Protein AF-A0KW97-F1 (afdb_monomer_lite)

pLDDT: mean 73.55, std 22.41, range [21.5, 96.25]

Foldseek 3Di:
DDDDKDKDQADEDDDFDWAFADQDPADPDDDDDDDPPPPRPRRTDGVCVVQPDDNRQKMKTFDDDDQALLVLRHHGKIFIFGQVDDQAQQFFFWWDKQNRTDTFGAHPVQCWGHTSDPPDDIHHDDPPIPIDTSGTGFKIKDFQDDDPPDCPVVVCVVVVRYGVCVVQPDDRVFWYKYFDDDCQASLVSRHHGKIFTFGQVDDDDAQFFFWKAKQNHTDTFGAHPVQQWGHGSDPVDDIDHRDPPIDMDTSGTRGMIMDGRDDDPCVVVNPPDD

Structure (mmCIF, N/CA/C/O backbone):
data_AF-A0KW97-F1
#
_entry.id   AF-A0KW97-F1
#
loop_
_atom_site.group_PDB
_atom_site.id
_atom_site.type_symbol
_atom_site.label_atom_id
_atom_site.label_alt_id
_atom_site.label_comp_id
_atom_site.label_asym_id
_atom_site.label_entity_id
_atom_site.label_seq_id
_atom_site.pdbx_PDB_ins_code
_atom_site.Cartn_x
_atom_site.Cartn_y
_atom_site.Cartn_z
_atom_site.occupancy
_atom_site.B_iso_or_equiv
_atom_site.auth_seq_id
_atom_site.auth_comp_id
_atom_site.auth_asym_id
_atom_site.auth_atom_id
_atom_site.pdbx_PDB_model_num
ATOM 1 N N . MET A 1 1 ? -6.896 -23.372 16.591 1.00 31.52 1 MET A N 1
ATOM 2 C CA . MET A 1 1 ? -5.465 -23.119 16.324 1.00 31.52 1 MET A CA 1
ATOM 3 C C . MET A 1 1 ? -5.321 -21.609 16.405 1.00 31.52 1 MET A C 1
ATOM 5 O O . MET A 1 1 ? -5.940 -20.930 15.603 1.00 31.52 1 MET A O 1
ATOM 9 N N . LEU A 1 2 ? -4.736 -21.109 17.495 1.00 22.45 2 LEU A N 1
ATOM 10 C CA . LEU A 1 2 ? -4.777 -19.695 17.889 1.00 22.45 2 LEU A CA 1
ATOM 11 C C . LEU A 1 2 ? -3.913 -18.861 16.932 1.00 22.45 2 LEU A C 1
ATOM 13 O O . LEU A 1 2 ? -2.748 -19.197 16.734 1.00 22.45 2 LEU A O 1
ATOM 17 N N . ALA A 1 3 ? -4.481 -17.809 16.339 1.00 21.50 3 ALA A N 1
ATOM 18 C CA . ALA A 1 3 ? -3.722 -16.837 15.560 1.00 21.50 3 ALA A CA 1
ATOM 19 C C . ALA A 1 3 ? -2.910 -15.965 16.524 1.00 21.50 3 ALA A C 1
ATOM 21 O O . ALA A 1 3 ? -3.453 -15.175 17.296 1.00 21.50 3 ALA A O 1
ATOM 22 N N . THR A 1 4 ? -1.596 -16.158 16.525 1.00 24.62 4 THR A N 1
ATOM 23 C CA . THR A 1 4 ? -0.660 -15.340 17.292 1.00 24.62 4 THR A CA 1
ATOM 24 C C . THR A 1 4 ? -0.475 -14.021 16.547 1.00 24.62 4 THR A C 1
ATOM 26 O O . THR A 1 4 ? 0.197 -13.977 15.519 1.00 24.62 4 THR A O 1
ATOM 29 N N . ILE A 1 5 ? -1.090 -12.947 17.039 1.00 29.56 5 ILE A N 1
ATOM 30 C CA . ILE A 1 5 ? -0.846 -11.592 16.537 1.00 29.56 5 ILE A CA 1
ATOM 31 C C . ILE A 1 5 ? 0.157 -10.924 17.469 1.00 29.56 5 ILE A C 1
ATOM 33 O O . ILE A 1 5 ? -0.098 -10.728 18.658 1.00 29.56 5 ILE A O 1
ATOM 37 N N . THR A 1 6 ? 1.331 -10.613 16.925 1.00 33.00 6 THR A N 1
ATOM 38 C CA . THR A 1 6 ? 2.407 -9.958 17.667 1.00 33.00 6 THR A CA 1
ATOM 39 C C . THR A 1 6 ? 2.256 -8.447 17.532 1.00 33.00 6 THR A C 1
ATOM 41 O O . THR A 1 6 ? 2.277 -7.905 16.429 1.00 33.00 6 THR A O 1
ATOM 44 N N . VAL A 1 7 ? 2.077 -7.768 18.663 1.00 30.58 7 VAL A N 1
ATOM 45 C CA . VAL A 1 7 ? 1.886 -6.315 18.741 1.00 30.58 7 VAL A CA 1
ATOM 46 C C . VAL A 1 7 ? 3.181 -5.663 19.218 1.00 30.58 7 VAL A C 1
ATOM 48 O O . VAL A 1 7 ? 3.723 -6.060 20.251 1.00 30.58 7 VAL A O 1
ATOM 51 N N . PHE A 1 8 ? 3.656 -4.635 18.510 1.00 37.91 8 PHE A N 1
ATOM 52 C CA . PHE A 1 8 ? 4.893 -3.924 18.854 1.00 37.91 8 PHE A CA 1
ATOM 53 C C . PHE A 1 8 ? 4.617 -2.480 19.286 1.00 37.91 8 PHE A C 1
ATOM 55 O O . PHE A 1 8 ? 3.767 -1.794 18.715 1.00 37.91 8 PHE A O 1
ATOM 62 N N . THR A 1 9 ? 5.347 -2.010 20.300 1.00 33.94 9 THR A N 1
ATOM 63 C CA . THR A 1 9 ? 5.405 -0.594 20.694 1.00 33.94 9 THR A CA 1
ATOM 64 C C . THR A 1 9 ? 6.530 0.099 19.933 1.00 33.94 9 THR A C 1
ATOM 66 O O . THR A 1 9 ? 7.673 -0.352 20.012 1.00 33.94 9 THR A O 1
ATOM 69 N N . TYR A 1 10 ? 6.227 1.192 19.234 1.00 37.56 10 TYR A N 1
ATOM 70 C CA . TYR A 1 10 ? 7.246 2.027 18.597 1.00 37.56 10 TYR A CA 1
ATOM 71 C C . TYR A 1 10 ? 8.014 2.825 19.668 1.00 37.56 10 TYR A C 1
ATOM 73 O O . TYR A 1 10 ? 7.404 3.441 20.543 1.00 37.56 10 TYR A O 1
ATOM 81 N N . SER A 1 11 ? 9.348 2.786 19.632 1.00 35.59 11 SER A N 1
ATOM 82 C CA . SER A 1 11 ? 10.230 3.513 20.553 1.00 35.59 11 SER A CA 1
ATOM 83 C C . SER A 1 11 ? 11.245 4.299 19.731 1.00 35.59 11 SER A C 1
ATOM 85 O O . SER A 1 11 ? 12.067 3.718 19.040 1.00 35.59 11 SER A O 1
ATOM 87 N N . ASN A 1 12 ? 11.183 5.624 19.789 1.00 36.53 12 ASN A N 1
ATOM 88 C CA . ASN A 1 12 ? 11.993 6.491 18.938 1.00 36.53 12 ASN A CA 1
ATOM 89 C C . ASN A 1 12 ? 13.413 6.654 19.532 1.00 36.53 12 ASN A C 1
ATOM 91 O O . ASN A 1 12 ? 13.540 7.140 20.658 1.00 36.53 12 ASN A O 1
ATOM 95 N N . TYR A 1 13 ? 14.470 6.246 18.814 1.00 36.38 13 TYR A N 1
ATOM 96 C CA . TYR A 1 13 ? 15.877 6.475 19.194 1.00 36.38 13 TYR A CA 1
ATOM 97 C C . TYR A 1 13 ? 16.709 6.958 17.976 1.00 36.38 13 TYR A C 1
ATOM 99 O O . TYR A 1 13 ? 17.306 6.169 17.260 1.00 36.38 13 TYR A O 1
ATOM 107 N N . ILE A 1 14 ? 16.732 8.287 17.793 1.00 51.62 14 ILE A N 1
ATOM 108 C CA . ILE A 1 14 ? 17.708 9.182 17.114 1.00 51.62 14 ILE A CA 1
ATOM 109 C C . ILE A 1 14 ? 18.295 8.766 15.737 1.00 51.62 14 ILE A C 1
ATOM 111 O O . ILE A 1 14 ? 19.271 8.025 15.686 1.00 51.62 14 ILE A O 1
ATOM 115 N N . ALA A 1 15 ? 17.844 9.430 14.656 1.00 34.38 15 ALA A N 1
ATOM 116 C CA . ALA A 1 15 ? 18.633 10.218 13.675 1.00 34.38 15 ALA A CA 1
ATOM 117 C C . ALA A 1 15 ? 17.732 10.610 12.479 1.00 34.38 15 ALA A C 1
ATOM 119 O O . ALA A 1 15 ? 17.439 9.764 11.644 1.00 34.38 15 ALA A O 1
ATOM 120 N N . MET A 1 16 ? 17.305 11.879 12.369 1.00 34.97 16 MET A N 1
ATOM 121 C CA . MET A 1 16 ? 16.523 12.356 11.212 1.00 34.97 16 MET A CA 1
ATOM 122 C C . MET A 1 16 ? 17.326 12.174 9.915 1.00 34.97 16 MET A C 1
ATOM 124 O O . MET A 1 16 ? 18.314 12.881 9.695 1.00 34.97 16 MET A O 1
ATOM 128 N N . ARG A 1 17 ? 16.899 11.246 9.053 1.00 45.22 17 ARG A N 1
ATOM 129 C CA . ARG A 1 17 ? 17.363 11.150 7.667 1.00 45.22 17 ARG A CA 1
ATOM 130 C C . ARG A 1 17 ? 16.358 11.834 6.756 1.00 45.22 17 ARG A C 1
ATOM 132 O O . ARG A 1 17 ? 15.149 11.733 6.929 1.00 45.22 17 ARG A O 1
ATOM 139 N N . VAL A 1 18 ? 16.896 12.576 5.804 1.00 37.12 18 VAL A N 1
ATOM 140 C CA . VAL A 1 18 ? 16.140 13.465 4.937 1.00 37.12 18 VAL A CA 1
ATOM 141 C C . VAL A 1 18 ? 16.328 12.977 3.509 1.00 37.12 18 VAL A C 1
ATOM 143 O O . VAL A 1 18 ? 17.441 13.042 2.987 1.00 37.12 18 VAL A O 1
ATOM 146 N N . TYR A 1 19 ? 15.267 12.460 2.891 1.00 43.66 19 TYR A N 1
ATOM 147 C CA . TYR A 1 19 ? 15.342 11.934 1.527 1.00 43.66 19 TYR A CA 1
ATOM 148 C C . TYR A 1 19 ? 14.898 12.972 0.500 1.00 43.66 19 TYR A C 1
ATOM 150 O O . TYR A 1 19 ? 13.945 13.710 0.764 1.00 43.66 19 TYR A O 1
ATOM 158 N N . PRO A 1 20 ? 15.539 13.019 -0.681 1.00 36.03 20 PRO A N 1
ATOM 159 C CA . PRO A 1 20 ? 15.079 13.865 -1.769 1.00 36.03 20 PRO A CA 1
ATOM 160 C C . PRO A 1 20 ? 13.733 13.353 -2.302 1.00 36.03 20 PRO A C 1
ATOM 162 O O . PRO A 1 20 ? 13.628 12.221 -2.775 1.00 36.03 20 PRO A O 1
ATOM 165 N N . ILE A 1 21 ? 12.704 14.199 -2.253 1.00 34.88 21 ILE A N 1
ATOM 166 C CA . ILE A 1 21 ? 11.441 13.978 -2.966 1.00 34.88 21 ILE A CA 1
ATOM 167 C C . ILE A 1 21 ? 11.582 14.546 -4.376 1.00 34.88 21 ILE A C 1
ATOM 169 O O . ILE A 1 21 ? 11.927 15.716 -4.538 1.00 34.88 21 ILE A O 1
ATOM 173 N N . ILE A 1 22 ? 11.255 13.751 -5.394 1.00 42.50 22 ILE A N 1
ATOM 174 C CA . ILE A 1 22 ? 10.964 14.279 -6.728 1.00 42.50 22 ILE A CA 1
ATOM 175 C C . ILE A 1 22 ? 9.438 14.266 -6.861 1.00 42.50 22 ILE A C 1
ATOM 177 O O . ILE A 1 22 ? 8.858 13.187 -6.997 1.00 42.50 22 ILE A O 1
ATOM 181 N N . PRO A 1 23 ? 8.752 15.418 -6.764 1.00 32.22 23 PRO A N 1
ATOM 182 C CA . PRO A 1 23 ? 7.317 15.464 -6.994 1.00 32.22 23 PRO A CA 1
ATOM 183 C C . PRO A 1 23 ? 7.071 15.173 -8.477 1.00 32.22 23 PRO A C 1
ATOM 185 O O . PRO A 1 23 ? 7.352 16.011 -9.329 1.00 32.22 23 PRO A O 1
ATOM 188 N N . TRP A 1 24 ? 6.587 13.974 -8.802 1.00 39.16 24 TRP A N 1
ATOM 189 C CA . TRP A 1 24 ? 6.150 13.674 -10.162 1.00 39.16 24 TRP A CA 1
ATOM 190 C C . TRP A 1 24 ? 4.653 13.970 -10.295 1.00 39.16 24 TRP A C 1
ATOM 192 O O . TRP A 1 24 ? 3.851 13.278 -9.662 1.00 39.16 24 TRP A O 1
ATOM 202 N N . PRO A 1 25 ? 4.229 14.941 -11.123 1.00 32.94 25 PRO A N 1
ATOM 203 C CA . PRO A 1 25 ? 2.852 15.001 -11.574 1.00 32.94 25 PRO A CA 1
ATOM 204 C C . PRO A 1 25 ? 2.682 13.920 -12.641 1.00 32.94 25 PRO A C 1
ATOM 206 O O . PRO A 1 25 ? 2.930 14.144 -13.825 1.00 32.94 25 PRO A O 1
ATOM 209 N N . ALA A 1 26 ? 2.281 12.716 -12.237 1.00 29.53 26 ALA A N 1
ATOM 210 C CA . ALA A 1 26 ? 1.768 11.769 -13.211 1.00 29.53 26 ALA A CA 1
ATOM 211 C C . ALA A 1 26 ? 0.479 12.400 -13.768 1.00 29.53 26 ALA A C 1
ATOM 213 O O . ALA A 1 26 ? -0.405 12.821 -13.016 1.00 29.53 26 ALA A O 1
ATOM 214 N N . HIS A 1 27 ? 0.423 12.594 -15.080 1.00 28.50 27 HIS A N 1
ATOM 215 C CA . HIS A 1 27 ? -0.786 12.999 -15.781 1.00 28.50 27 HIS A CA 1
ATOM 216 C C . HIS A 1 27 ? -1.317 11.772 -16.514 1.00 28.50 27 HIS A C 1
ATOM 218 O O . HIS A 1 27 ? -0.579 11.112 -17.240 1.00 28.50 27 HIS A O 1
ATOM 224 N N . ALA A 1 28 ? -2.620 11.518 -16.404 1.00 28.58 28 ALA A N 1
ATOM 225 C CA . ALA A 1 28 ? -3.341 10.575 -17.259 1.00 28.58 28 ALA A CA 1
ATOM 226 C C . ALA A 1 28 ? -3.590 11.153 -18.675 1.00 28.58 28 ALA A C 1
ATOM 228 O O . ALA A 1 28 ? -4.676 11.016 -19.236 1.00 28.58 28 ALA A O 1
ATOM 229 N N . GLY A 1 29 ? -2.601 11.843 -19.248 1.00 28.89 29 GLY A N 1
ATOM 230 C CA . GLY A 1 29 ? -2.697 12.479 -20.558 1.00 28.89 29 GLY A CA 1
ATOM 231 C C . GLY A 1 29 ? -1.419 13.218 -20.953 1.00 28.89 29 GLY A C 1
ATOM 232 O O . GLY A 1 29 ? -0.756 13.828 -20.118 1.00 28.89 29 GLY A O 1
ATOM 233 N N . ILE A 1 30 ? -1.095 13.167 -22.248 1.00 38.28 30 ILE A N 1
ATOM 234 C CA . ILE A 1 30 ? 0.037 13.868 -22.863 1.00 38.28 30 ILE A CA 1
ATOM 235 C C . ILE A 1 30 ? -0.170 15.380 -22.703 1.00 38.28 30 ILE A C 1
ATOM 237 O O . ILE A 1 30 ? -0.929 15.992 -23.456 1.00 38.28 30 ILE A O 1
ATOM 241 N N . SER A 1 31 ? 0.528 16.009 -21.760 1.00 30.23 31 SER A N 1
ATOM 242 C CA . SER A 1 31 ? 0.730 17.459 -21.779 1.00 30.23 31 SER A CA 1
ATOM 243 C C . SER A 1 31 ? 2.020 17.869 -21.067 1.00 30.23 31 SER A C 1
ATOM 245 O O . SER A 1 31 ? 2.092 17.841 -19.846 1.00 30.23 31 SER A O 1
ATOM 247 N N . GLY A 1 32 ? 3.004 18.270 -21.881 1.00 31.59 32 GLY A N 1
ATOM 248 C CA . GLY A 1 32 ? 3.962 19.357 -21.639 1.00 31.59 32 GLY A CA 1
ATOM 249 C C . GLY A 1 32 ? 4.802 19.321 -20.361 1.00 31.59 32 GLY A C 1
ATOM 250 O O . GLY A 1 32 ? 4.359 19.769 -19.313 1.00 31.59 32 GLY A O 1
ATOM 251 N N . PHE A 1 33 ? 6.064 18.909 -20.490 1.00 42.47 33 PHE A N 1
ATOM 252 C CA . PHE A 1 33 ? 7.093 19.114 -19.469 1.00 42.47 33 PHE A CA 1
ATOM 253 C C . PHE A 1 33 ? 7.581 20.566 -19.414 1.00 42.47 33 PHE A C 1
ATOM 255 O O . PHE A 1 33 ? 7.796 21.192 -20.454 1.00 42.47 33 PHE A O 1
ATOM 262 N N . GLU A 1 34 ? 7.886 21.033 -18.203 1.00 30.72 34 GLU A N 1
ATOM 263 C CA . GLU A 1 34 ? 8.895 22.070 -17.977 1.00 30.72 34 GLU A CA 1
ATOM 264 C C . GLU A 1 34 ? 10.295 21.443 -17.834 1.00 30.72 34 GLU A C 1
ATOM 266 O O . GLU A 1 34 ? 10.461 20.291 -17.432 1.00 30.72 34 GLU A O 1
ATOM 271 N N . SER A 1 35 ? 11.301 22.211 -18.254 1.00 29.12 35 SER A N 1
ATOM 272 C CA . SER A 1 35 ? 12.659 21.780 -18.600 1.00 29.12 35 SER A CA 1
ATOM 273 C C . SER A 1 35 ? 13.491 21.150 -17.461 1.00 29.12 35 SER A C 1
ATOM 275 O O . SER A 1 35 ? 13.313 21.506 -16.298 1.00 29.12 35 SER A O 1
ATOM 277 N N . PRO A 1 36 ? 14.528 20.341 -17.787 1.00 32.91 36 PRO A N 1
ATOM 278 C CA . PRO A 1 36 ? 15.382 19.597 -16.836 1.00 32.91 36 PRO A CA 1
ATOM 279 C C . PRO A 1 36 ? 16.269 20.446 -15.902 1.00 32.91 36 PRO A C 1
ATOM 281 O O . PRO A 1 36 ? 17.149 19.901 -15.241 1.00 32.91 36 PRO A O 1
ATOM 284 N N . ALA A 1 37 ? 16.100 21.771 -15.895 1.00 33.72 37 ALA A N 1
ATOM 285 C CA . ALA A 1 37 ? 16.998 22.742 -15.269 1.00 33.72 37 ALA A CA 1
ATOM 286 C C . ALA A 1 37 ? 16.365 23.511 -14.095 1.00 33.72 37 ALA A C 1
ATOM 288 O O . ALA A 1 37 ? 16.960 24.472 -13.613 1.00 33.72 37 ALA A O 1
ATOM 289 N N . ALA A 1 38 ? 15.177 23.117 -13.626 1.00 34.91 38 ALA A N 1
ATOM 290 C CA . ALA A 1 38 ? 14.680 23.625 -12.354 1.00 34.91 38 ALA A CA 1
ATOM 291 C C . ALA A 1 38 ? 15.576 23.083 -11.229 1.00 34.91 38 ALA A C 1
ATOM 293 O O . ALA A 1 38 ? 15.720 21.871 -11.076 1.00 34.91 38 ALA A O 1
ATOM 294 N N . GLU A 1 39 ? 16.208 23.974 -10.463 1.00 29.64 39 GLU A N 1
ATOM 295 C CA . GLU A 1 39 ? 16.839 23.630 -9.190 1.00 29.64 39 GLU A CA 1
ATOM 296 C C . GLU A 1 39 ? 15.765 23.017 -8.283 1.00 29.64 39 GLU A C 1
ATOM 298 O O . GLU A 1 39 ? 14.980 23.724 -7.651 1.00 29.64 39 GLU A O 1
ATOM 303 N N . TYR A 1 40 ? 15.681 21.686 -8.267 1.00 37.06 40 TYR A N 1
ATOM 304 C CA . TYR A 1 40 ? 14.766 20.971 -7.391 1.00 37.06 40 TYR A CA 1
ATOM 305 C C . TYR A 1 40 ? 15.173 21.285 -5.957 1.00 37.06 40 TYR A C 1
ATOM 307 O O . TYR A 1 40 ? 16.201 20.813 -5.469 1.00 37.06 40 TYR A O 1
ATOM 315 N N . THR A 1 41 ? 14.378 22.111 -5.278 1.00 33.38 41 THR A N 1
ATOM 316 C CA . THR A 1 41 ? 14.485 22.268 -3.833 1.00 33.38 41 THR A CA 1
ATOM 317 C C . THR A 1 41 ? 14.316 20.866 -3.263 1.00 33.38 41 THR A C 1
ATOM 319 O O . THR A 1 41 ? 13.247 20.279 -3.411 1.00 33.38 41 THR A O 1
ATOM 322 N N . GLN A 1 42 ? 15.387 20.288 -2.713 1.00 37.00 42 GLN A N 1
ATOM 323 C CA . GLN A 1 42 ? 15.346 18.987 -2.054 1.00 37.00 42 GLN A CA 1
ATOM 324 C C . GLN A 1 42 ? 14.396 19.113 -0.861 1.00 37.00 42 GLN A C 1
ATOM 326 O O . GLN A 1 42 ? 14.803 19.467 0.243 1.00 37.00 4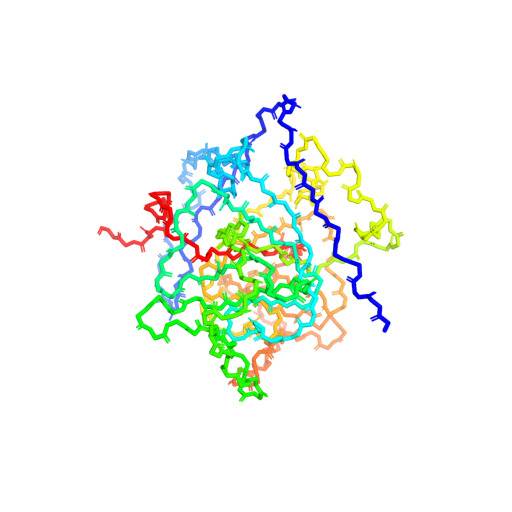2 GLN A O 1
ATOM 331 N N . LEU A 1 43 ? 13.104 18.895 -1.103 1.00 40.41 43 LEU A N 1
ATOM 332 C CA . LEU A 1 43 ? 12.122 18.732 -0.053 1.00 40.41 43 LEU A CA 1
ATOM 333 C C . LEU A 1 43 ? 12.530 17.472 0.678 1.00 40.41 43 LEU A C 1
ATOM 335 O O . LEU A 1 43 ? 12.522 16.372 0.128 1.00 40.41 43 LEU A O 1
ATOM 339 N N . GLY A 1 44 ? 12.979 17.688 1.898 1.00 48.09 44 GLY A N 1
ATOM 340 C CA . GLY A 1 44 ? 13.388 16.634 2.770 1.00 48.09 44 GLY A CA 1
ATOM 341 C C . GLY A 1 44 ? 12.199 15.870 3.316 1.00 48.09 44 GLY A C 1
ATOM 342 O O . GLY A 1 44 ? 11.480 16.415 4.148 1.00 48.09 44 GLY A O 1
ATOM 343 N N . LEU A 1 45 ? 11.988 14.628 2.880 1.00 59.25 45 LEU A N 1
ATOM 344 C CA . LEU A 1 45 ? 11.008 13.749 3.517 1.00 59.25 45 LEU A CA 1
ATOM 345 C C . LEU A 1 45 ? 11.675 12.987 4.656 1.00 59.25 45 LEU A C 1
ATOM 347 O O . LEU A 1 45 ? 12.638 12.260 4.418 1.00 59.25 45 LEU A O 1
ATOM 351 N N . CYS A 1 46 ? 11.138 13.115 5.864 1.00 67.19 46 CYS A N 1
ATOM 352 C CA . CYS A 1 46 ? 11.372 12.161 6.940 1.00 67.19 46 CYS A CA 1
ATOM 353 C C . CYS A 1 46 ? 10.253 11.112 6.893 1.00 67.19 46 CYS A C 1
ATOM 355 O O . CYS A 1 46 ? 9.070 11.468 6.867 1.00 67.19 46 CYS A O 1
ATOM 357 N N . LEU A 1 47 ? 10.602 9.822 6.852 1.00 71.38 47 LEU A N 1
ATOM 358 C CA . LEU A 1 47 ? 9.598 8.755 6.817 1.00 71.38 47 LEU A CA 1
ATOM 359 C C . LEU A 1 47 ? 8.795 8.691 8.111 1.00 71.38 47 LEU A C 1
ATOM 361 O O . LEU A 1 47 ? 7.592 8.443 8.053 1.00 71.38 47 LEU A O 1
ATOM 365 N N . ASP A 1 48 ? 9.420 8.984 9.250 1.00 72.88 48 ASP A N 1
ATOM 366 C CA . ASP A 1 48 ? 8.711 9.069 10.523 1.00 72.88 48 ASP A CA 1
ATOM 367 C C . ASP A 1 48 ? 7.619 10.148 10.471 1.00 72.88 48 ASP A C 1
ATOM 369 O O . ASP A 1 48 ? 6.474 9.853 10.796 1.00 72.88 48 ASP A O 1
ATOM 373 N N . ASP A 1 49 ? 7.912 11.347 9.957 1.00 72.69 49 ASP A N 1
ATOM 374 C CA . ASP A 1 49 ? 6.915 12.428 9.853 1.00 72.69 49 ASP A CA 1
ATOM 375 C C . ASP A 1 49 ? 5.767 12.081 8.890 1.00 72.69 49 ASP A C 1
ATOM 377 O O . ASP A 1 49 ? 4.621 12.503 9.069 1.00 72.69 49 ASP A O 1
ATOM 381 N N . LEU A 1 50 ? 6.062 11.304 7.846 1.00 76.19 50 LEU A N 1
ATOM 382 C CA . LEU A 1 50 ? 5.064 10.867 6.873 1.00 76.19 50 LEU A CA 1
ATOM 383 C C . LEU A 1 50 ? 4.135 9.777 7.442 1.00 76.19 50 LEU A C 1
ATOM 385 O O . LEU A 1 50 ? 2.931 9.737 7.139 1.00 76.19 50 LEU A O 1
ATOM 389 N N . LEU A 1 51 ? 4.709 8.853 8.210 1.00 80.19 51 LEU A N 1
ATOM 390 C CA . LEU A 1 51 ? 4.085 7.584 8.573 1.00 80.19 51 LEU A CA 1
ATOM 391 C C . LEU A 1 51 ? 3.535 7.558 9.996 1.00 80.19 51 LEU A C 1
ATOM 393 O O . LEU A 1 51 ? 2.555 6.856 10.246 1.00 80.19 51 LEU A O 1
ATOM 397 N N . VAL A 1 52 ? 4.137 8.319 10.906 1.00 80.25 52 VAL A N 1
ATOM 398 C CA . VAL A 1 52 ? 3.864 8.304 12.342 1.00 80.25 52 VAL A CA 1
ATOM 399 C C . VAL A 1 52 ? 3.356 9.675 12.770 1.00 80.25 52 VAL A C 1
ATOM 401 O O . VAL A 1 52 ? 4.063 10.671 12.700 1.00 80.25 52 VAL A O 1
ATOM 404 N N . LEU A 1 53 ? 2.115 9.727 13.259 1.00 78.94 53 LEU A N 1
ATOM 405 C CA . LEU A 1 53 ? 1.523 10.975 13.754 1.00 78.94 53 LEU A CA 1
ATOM 406 C C . LEU A 1 53 ? 1.844 11.197 15.236 1.00 78.94 53 LEU A C 1
ATOM 408 O O . LEU A 1 53 ? 2.310 12.265 15.623 1.00 78.94 53 LEU A O 1
ATOM 412 N N . HIS A 1 54 ? 1.628 10.172 16.066 1.00 82.50 54 HIS A N 1
ATOM 413 C CA . HIS A 1 54 ? 1.902 10.220 17.501 1.00 82.50 54 HIS A CA 1
ATOM 414 C C . HIS A 1 54 ? 2.855 9.079 17.892 1.00 82.50 54 HIS A C 1
ATOM 416 O O . HIS A 1 54 ? 2.389 7.985 18.229 1.00 82.50 54 HIS A O 1
ATOM 422 N N . PRO A 1 55 ? 4.186 9.299 17.891 1.00 77.19 55 PRO A N 1
ATOM 423 C CA . PRO A 1 55 ? 5.181 8.258 18.168 1.00 77.19 55 PRO A CA 1
ATOM 424 C C . PRO A 1 55 ? 4.909 7.425 19.427 1.00 77.19 55 PRO A C 1
ATOM 426 O O . PRO A 1 55 ? 4.918 6.199 19.378 1.00 77.19 55 PRO A O 1
ATOM 429 N N . SER A 1 56 ? 4.579 8.073 20.547 1.00 76.19 56 SER A N 1
ATOM 430 C CA . SER A 1 56 ? 4.312 7.407 21.833 1.00 76.19 56 SER A CA 1
ATOM 431 C C . SER A 1 56 ? 2.998 6.612 21.872 1.00 76.19 56 SER A C 1
ATOM 433 O O . SER A 1 56 ? 2.805 5.756 22.741 1.00 76.19 56 SER A O 1
ATOM 435 N N . ALA A 1 57 ? 2.088 6.874 20.933 1.00 80.62 57 ALA A N 1
ATOM 436 C CA . ALA A 1 57 ? 0.806 6.193 20.802 1.00 80.62 57 ALA A CA 1
ATOM 437 C C . ALA A 1 57 ? 0.746 5.276 19.572 1.00 80.62 57 ALA A C 1
ATOM 439 O O . ALA A 1 57 ? -0.300 4.679 19.327 1.00 80.62 57 ALA A O 1
ATOM 440 N N . THR A 1 58 ? 1.852 5.118 18.841 1.00 82.88 58 THR A N 1
ATOM 441 C CA . THR A 1 58 ? 1.906 4.302 17.629 1.00 82.88 58 THR A CA 1
ATOM 442 C C . THR A 1 58 ? 2.225 2.847 17.950 1.00 82.88 58 THR A C 1
ATOM 444 O O . THR A 1 58 ? 3.103 2.527 18.758 1.00 82.88 58 THR A O 1
ATOM 447 N N . ARG A 1 59 ? 1.491 1.946 17.304 1.00 81.50 59 ARG A N 1
ATOM 448 C CA . ARG A 1 59 ? 1.713 0.505 17.325 1.00 81.50 59 ARG A CA 1
ATOM 449 C C . ARG A 1 59 ? 1.842 -0.031 15.914 1.00 81.50 59 ARG A C 1
ATOM 451 O O . ARG A 1 59 ? 1.233 0.487 14.985 1.00 81.50 59 ARG A O 1
ATOM 458 N N . LEU A 1 60 ? 2.614 -1.098 15.793 1.00 82.44 60 LEU A N 1
ATOM 459 C CA . LEU A 1 60 ? 2.808 -1.820 14.547 1.00 82.44 60 LEU A CA 1
ATOM 460 C C . LEU A 1 60 ? 2.216 -3.225 14.679 1.00 82.44 60 LEU A C 1
ATOM 462 O O . LEU A 1 60 ? 2.398 -3.871 15.717 1.00 82.44 60 LEU A O 1
ATOM 466 N N . CYS A 1 61 ? 1.519 -3.695 13.646 1.00 79.94 61 CYS A N 1
ATOM 467 C CA . CYS A 1 61 ? 1.054 -5.080 13.558 1.00 79.94 61 CYS A CA 1
ATOM 468 C C . CYS A 1 61 ? 1.061 -5.585 12.113 1.00 79.94 61 CYS A C 1
ATOM 470 O O . CYS A 1 61 ? 1.109 -4.796 11.173 1.00 79.94 61 CYS A O 1
ATOM 472 N N . ILE A 1 62 ? 1.013 -6.904 11.944 1.00 83.00 62 ILE A N 1
ATOM 473 C CA . ILE A 1 62 ? 0.934 -7.536 10.627 1.00 83.00 62 ILE A CA 1
ATOM 474 C C . ILE A 1 62 ? -0.491 -7.959 10.340 1.00 83.00 62 ILE A C 1
ATOM 476 O O . ILE A 1 62 ? -1.120 -8.642 11.150 1.00 83.00 62 ILE A O 1
ATOM 480 N N . ALA A 1 63 ? -0.985 -7.539 9.181 1.00 84.38 63 ALA A N 1
ATOM 481 C CA . ALA A 1 63 ? -2.260 -7.975 8.660 1.00 84.38 63 ALA A CA 1
ATOM 482 C C . ALA A 1 63 ? -2.203 -9.472 8.343 1.00 84.38 63 ALA A C 1
ATOM 484 O O . ALA A 1 63 ? -1.259 -9.959 7.723 1.00 84.38 63 ALA A O 1
ATOM 485 N N . GLN A 1 64 ? -3.234 -10.193 8.772 1.00 82.44 64 GLN A N 1
ATOM 486 C CA . GLN A 1 64 ? -3.418 -11.604 8.465 1.00 82.44 64 GLN A CA 1
ATOM 487 C C . GLN A 1 64 ? -4.791 -11.799 7.820 1.00 82.44 64 GLN A C 1
ATOM 489 O O . GLN A 1 64 ? -5.815 -11.356 8.349 1.00 82.44 64 GLN A O 1
ATOM 494 N N . GLY A 1 65 ? -4.803 -12.479 6.680 1.00 81.31 65 GLY A N 1
ATOM 495 C CA . GLY A 1 65 ? -5.981 -12.759 5.875 1.00 81.31 65 GLY A CA 1
ATOM 496 C C . GLY A 1 65 ? -6.402 -11.631 4.929 1.00 81.31 65 GLY A C 1
ATOM 497 O O . GLY A 1 65 ? -5.802 -10.565 4.839 1.00 81.31 65 GLY A O 1
ATOM 498 N N . ASP A 1 66 ? -7.506 -11.886 4.228 1.00 83.44 66 ASP A N 1
ATOM 499 C CA . ASP A 1 66 ? -7.894 -11.142 3.023 1.00 83.44 66 ASP A CA 1
ATOM 500 C C . ASP A 1 66 ? -9.121 -10.238 3.199 1.00 83.44 66 ASP A C 1
ATOM 502 O O . ASP A 1 66 ? -9.573 -9.579 2.261 1.00 83.44 66 ASP A O 1
ATOM 506 N N . SER A 1 67 ? -9.687 -10.191 4.408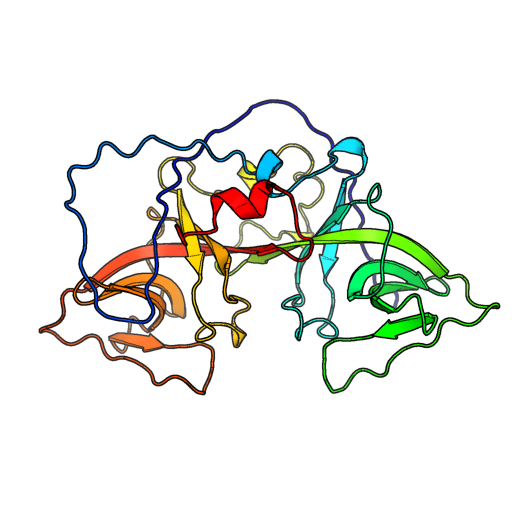 1.00 81.56 67 SER A N 1
ATOM 507 C CA . SER A 1 67 ? -10.988 -9.548 4.653 1.00 81.56 67 SER A CA 1
ATOM 508 C C . SER A 1 67 ? -11.014 -8.033 4.405 1.00 81.56 67 SER A C 1
ATOM 510 O O . SER A 1 67 ? -12.094 -7.446 4.300 1.00 81.56 67 SER A O 1
ATOM 512 N N . MET A 1 68 ? -9.833 -7.418 4.302 1.00 88.94 68 MET A N 1
ATOM 513 C CA . MET A 1 68 ? -9.642 -5.980 4.132 1.00 88.94 68 MET A CA 1
ATOM 514 C C . MET A 1 68 ? -9.034 -5.602 2.766 1.00 88.94 68 MET A C 1
ATOM 516 O O . MET A 1 68 ? -8.717 -4.431 2.541 1.00 88.94 68 MET A O 1
ATOM 520 N N . LYS A 1 69 ? -8.950 -6.546 1.812 1.00 87.44 69 LYS A N 1
ATOM 521 C CA . LYS A 1 69 ? -8.394 -6.306 0.466 1.00 87.44 69 LYS A CA 1
ATOM 522 C C . LYS A 1 69 ? -9.064 -5.155 -0.280 1.00 87.44 69 LYS A C 1
ATOM 524 O O . LYS A 1 69 ? -8.370 -4.371 -0.910 1.00 87.44 69 LYS A O 1
ATOM 529 N N . GLY A 1 70 ? -10.381 -4.985 -0.145 1.00 85.00 70 GLY A N 1
ATOM 530 C CA . GLY A 1 70 ? -11.128 -3.907 -0.810 1.00 85.00 70 GLY A CA 1
ATOM 531 C C . GLY A 1 70 ? -10.792 -2.488 -0.326 1.00 85.00 70 GLY A C 1
ATOM 532 O O . GLY A 1 70 ? -11.200 -1.520 -0.954 1.00 85.00 70 GLY A O 1
ATOM 533 N N . VAL A 1 71 ? -10.040 -2.340 0.774 1.00 86.50 71 VAL A N 1
ATOM 534 C CA . VAL A 1 71 ? -9.458 -1.047 1.191 1.00 86.50 71 VAL A CA 1
ATOM 535 C C . VAL A 1 71 ? -7.944 -1.011 0.993 1.00 86.50 71 VAL A C 1
ATOM 537 O O . VAL A 1 71 ? -7.290 -0.086 1.462 1.00 86.50 71 VAL A O 1
ATOM 540 N N . GLY A 1 72 ? -7.377 -2.006 0.310 1.00 86.94 72 GLY A N 1
ATOM 541 C CA . GLY A 1 72 ? -5.950 -2.108 0.051 1.00 86.94 72 GLY A CA 1
ATOM 542 C C . GLY A 1 72 ? -5.126 -2.591 1.246 1.00 86.94 72 GLY A C 1
ATOM 543 O O . GLY A 1 72 ? -3.985 -2.164 1.387 1.00 86.94 72 GLY A O 1
ATOM 544 N N . ILE A 1 73 ? -5.686 -3.432 2.118 1.00 89.75 73 ILE A N 1
ATOM 545 C CA . ILE A 1 73 ? -4.920 -4.137 3.156 1.00 89.75 73 ILE A CA 1
ATOM 546 C C . ILE A 1 73 ? -4.868 -5.616 2.782 1.00 89.75 73 ILE A C 1
ATOM 548 O O . ILE A 1 73 ? -5.911 -6.270 2.694 1.00 89.75 73 ILE A O 1
ATOM 552 N N . PHE A 1 74 ? -3.663 -6.127 2.560 1.00 89.69 74 PHE A N 1
ATOM 553 C CA . PHE A 1 74 ? -3.395 -7.493 2.129 1.00 89.69 74 PHE A CA 1
ATOM 554 C C . PHE A 1 74 ? -2.737 -8.302 3.247 1.00 89.69 74 PHE A C 1
ATOM 556 O O . PHE A 1 74 ? -2.139 -7.751 4.171 1.00 89.69 74 PHE A O 1
ATOM 563 N N . ASP A 1 75 ? -2.838 -9.626 3.147 1.00 85.12 75 ASP A N 1
ATOM 564 C CA . ASP A 1 75 ? -2.110 -10.543 4.020 1.00 85.12 75 ASP A CA 1
ATOM 565 C C . ASP A 1 75 ? -0.598 -10.255 3.980 1.00 85.12 75 ASP A C 1
ATOM 567 O O . ASP A 1 75 ? -0.013 -10.084 2.907 1.00 85.12 75 ASP A O 1
ATOM 571 N N . GLY A 1 76 ? 0.020 -10.163 5.160 1.00 83.88 76 GLY A N 1
ATOM 572 C CA . GLY A 1 76 ? 1.438 -9.845 5.329 1.00 83.88 76 GLY A CA 1
ATOM 573 C C . GLY A 1 76 ? 1.780 -8.351 5.346 1.00 83.88 76 GLY A C 1
ATOM 574 O O . GLY A 1 76 ? 2.926 -8.010 5.648 1.00 83.88 76 GLY A O 1
ATOM 575 N N . ASP A 1 77 ? 0.826 -7.454 5.074 1.00 88.12 77 ASP A N 1
ATOM 576 C CA . ASP A 1 77 ? 1.080 -6.013 5.124 1.00 88.12 77 ASP A CA 1
ATOM 577 C C . ASP A 1 77 ? 1.354 -5.540 6.564 1.00 88.12 77 ASP A C 1
ATOM 579 O O . ASP A 1 77 ? 0.743 -6.004 7.531 1.00 88.12 77 ASP A O 1
ATOM 583 N N . LEU A 1 78 ? 2.246 -4.558 6.714 1.00 86.81 78 LEU A N 1
ATOM 584 C CA . LEU A 1 78 ? 2.521 -3.918 7.999 1.00 86.81 78 LEU A CA 1
ATOM 585 C C . LEU A 1 78 ? 1.583 -2.729 8.212 1.00 86.81 78 LEU A C 1
ATOM 587 O O . LEU A 1 78 ? 1.609 -1.750 7.467 1.00 86.81 78 LEU A O 1
ATOM 591 N N . LEU A 1 79 ? 0.782 -2.799 9.269 1.00 88.19 79 LEU A N 1
ATOM 592 C CA . LEU A 1 79 ? -0.153 -1.760 9.675 1.00 88.19 79 LEU A CA 1
ATOM 593 C C . LEU A 1 79 ? 0.498 -0.836 10.701 1.00 88.19 79 LEU A C 1
ATOM 595 O O . LEU A 1 79 ? 1.065 -1.292 11.697 1.00 88.19 79 LEU A O 1
ATOM 599 N N . ILE A 1 80 ? 0.350 0.468 10.483 1.00 88.69 80 ILE A N 1
ATOM 600 C CA . ILE A 1 80 ? 0.690 1.503 11.456 1.00 88.69 80 ILE A CA 1
ATOM 601 C C . ILE A 1 80 ? -0.607 1.972 12.103 1.00 88.69 80 ILE A C 1
ATOM 603 O O . ILE A 1 80 ? -1.489 2.524 11.440 1.00 88.69 80 ILE A O 1
ATOM 607 N N . ILE A 1 81 ? -0.722 1.726 13.402 1.00 88.38 81 ILE A N 1
ATOM 608 C CA . ILE A 1 81 ? -1.909 1.993 14.207 1.00 88.38 81 ILE A CA 1
ATOM 609 C C . ILE A 1 81 ? -1.613 3.134 15.165 1.00 88.38 81 ILE A C 1
ATOM 611 O O . ILE A 1 81 ? -0.645 3.084 15.918 1.00 88.38 81 ILE A O 1
ATOM 615 N N . ASP A 1 82 ? -2.493 4.122 15.195 1.00 87.62 82 ASP A N 1
ATOM 616 C CA . ASP A 1 82 ? -2.444 5.222 16.144 1.00 87.62 82 ASP A CA 1
ATOM 617 C C . ASP A 1 82 ? -3.531 5.045 17.211 1.00 87.62 82 ASP A C 1
ATOM 619 O O . ASP A 1 82 ? -4.723 4.970 16.903 1.00 87.62 82 ASP A O 1
ATOM 623 N N . ARG A 1 83 ? -3.118 4.964 18.479 1.00 88.69 83 ARG A N 1
ATOM 624 C CA . ARG A 1 83 ? -4.028 4.805 19.625 1.00 88.69 83 ARG A CA 1
ATOM 625 C C . ARG A 1 83 ? -4.565 6.127 20.173 1.00 88.69 83 ARG A C 1
ATOM 627 O O . ARG A 1 83 ? -5.469 6.123 21.002 1.00 88.69 83 ARG A O 1
ATOM 634 N N . HIS A 1 84 ? -3.982 7.257 19.777 1.00 87.50 84 HIS A N 1
ATOM 635 C CA . HIS A 1 84 ? -4.429 8.578 20.209 1.00 87.50 84 HIS A CA 1
ATOM 636 C C . HIS A 1 84 ? -5.659 9.043 19.421 1.00 87.50 84 HIS A C 1
ATOM 638 O O . HIS A 1 84 ? -6.506 9.770 19.943 1.00 87.50 84 HIS A O 1
ATOM 644 N N . ILE A 1 85 ? -5.773 8.607 18.165 1.00 87.25 85 ILE A N 1
ATOM 645 C CA . ILE A 1 85 ? -6.888 8.962 17.289 1.00 87.25 85 ILE A CA 1
ATOM 646 C C . ILE A 1 85 ? -8.155 8.228 17.728 1.00 87.25 85 ILE A C 1
ATOM 648 O O . ILE A 1 85 ? -8.187 7.003 17.838 1.00 87.25 85 ILE A O 1
ATOM 652 N N . LYS A 1 86 ? -9.234 8.989 17.933 1.00 87.81 86 LYS A N 1
ATOM 653 C CA . LYS A 1 86 ? -10.552 8.420 18.222 1.00 87.81 86 LYS A CA 1
ATOM 654 C C . LYS A 1 86 ? -11.148 7.802 16.950 1.00 87.81 86 LYS A C 1
ATOM 656 O O . LYS A 1 86 ? -11.205 8.496 15.931 1.00 87.81 86 LYS A O 1
ATOM 661 N N . PRO A 1 87 ? -11.612 6.542 16.992 1.00 88.44 87 PRO A N 1
ATOM 662 C CA . PRO A 1 87 ? -12.237 5.904 15.842 1.00 88.44 87 PRO A CA 1
ATOM 663 C C . PRO A 1 87 ? -13.554 6.604 15.499 1.00 88.44 87 PRO A C 1
ATOM 665 O O . PRO A 1 87 ? -14.355 6.895 16.383 1.00 88.44 87 PRO A O 1
ATOM 668 N N . HIS A 1 88 ? -13.784 6.854 14.212 1.00 86.00 88 HIS A N 1
ATOM 669 C CA . HIS A 1 88 ? -15.056 7.354 13.696 1.00 86.00 88 HIS A CA 1
ATOM 670 C C . HIS A 1 88 ? -15.595 6.420 12.613 1.00 86.00 88 HIS A C 1
ATOM 672 O O . HIS A 1 88 ? -14.877 5.564 12.092 1.00 86.00 88 HIS A O 1
ATOM 678 N N . THR A 1 89 ? -16.864 6.603 12.246 1.00 87.75 89 THR A N 1
ATOM 679 C CA . THR A 1 89 ? -17.480 5.834 11.154 1.00 87.75 89 THR A CA 1
ATOM 680 C C . THR A 1 89 ? -16.635 5.933 9.877 1.00 87.75 89 THR A C 1
ATOM 682 O O . THR A 1 89 ? -16.250 7.032 9.471 1.00 87.75 89 THR A O 1
ATOM 685 N N . GLY A 1 90 ? -16.333 4.790 9.262 1.00 85.56 90 GLY A N 1
ATOM 686 C CA . GLY A 1 90 ? -15.507 4.668 8.059 1.00 85.56 90 GLY A CA 1
ATOM 687 C C . GLY A 1 90 ? -14.002 4.517 8.314 1.00 85.56 90 GLY A C 1
ATOM 688 O O . GLY A 1 90 ? -13.268 4.229 7.371 1.00 85.56 90 GLY A O 1
ATOM 689 N N . CYS A 1 91 ? -13.519 4.671 9.552 1.00 87.94 91 CYS A N 1
ATOM 690 C CA . CYS A 1 91 ? -12.130 4.348 9.884 1.00 87.94 91 CYS A CA 1
ATOM 691 C C . CYS A 1 91 ? -11.887 2.844 9.825 1.00 87.94 91 CYS A C 1
ATOM 693 O O . CYS A 1 91 ? -12.701 2.062 10.313 1.00 87.94 91 CYS A O 1
ATOM 695 N N . VAL A 1 92 ? -10.708 2.451 9.349 1.00 91.62 92 VAL A N 1
ATOM 696 C CA . VAL A 1 92 ? -10.180 1.115 9.626 1.00 91.62 92 VAL A CA 1
ATOM 697 C C . VAL A 1 92 ? -9.623 1.114 11.047 1.00 91.62 92 VAL A C 1
ATOM 699 O O . VAL A 1 92 ? -8.746 1.913 11.374 1.00 91.62 92 VAL A O 1
ATOM 702 N N . ILE A 1 93 ? -10.144 0.239 11.897 1.00 92.38 93 ILE A N 1
ATOM 703 C CA . ILE A 1 93 ? -9.709 0.086 13.284 1.00 92.38 93 ILE A CA 1
ATOM 704 C C . ILE A 1 93 ? -8.975 -1.232 13.479 1.00 92.38 93 ILE A C 1
ATOM 706 O O . ILE A 1 93 ? -9.240 -2.211 12.781 1.00 92.38 93 ILE A O 1
ATOM 710 N N . TYR A 1 94 ? -8.103 -1.249 14.478 1.00 90.19 94 TYR A N 1
ATOM 711 C CA . TYR A 1 94 ? -7.532 -2.454 15.053 1.00 90.19 94 TYR A CA 1
ATOM 712 C C . TYR A 1 94 ? -8.019 -2.588 16.497 1.00 90.19 94 TYR A C 1
ATOM 714 O O . TYR A 1 94 ? -8.000 -1.619 17.262 1.00 90.19 94 TYR A O 1
ATOM 722 N N . GLY A 1 95 ? -8.462 -3.781 16.876 1.00 88.50 95 GLY A N 1
ATOM 723 C CA . GLY A 1 95 ? -9.008 -4.031 18.204 1.00 88.50 95 GLY A CA 1
ATOM 724 C C . GLY A 1 95 ? -9.155 -5.511 18.511 1.00 88.50 95 GLY A C 1
ATOM 725 O O . GLY A 1 95 ? -8.679 -6.362 17.763 1.00 88.50 95 GLY A O 1
ATOM 726 N N . GLN A 1 96 ? -9.827 -5.799 19.615 1.00 87.88 96 GLN A N 1
ATOM 727 C CA . GLN A 1 96 ? -10.176 -7.136 20.062 1.00 87.88 96 GLN A CA 1
ATOM 728 C C . GLN A 1 96 ? -11.698 -7.246 20.188 1.00 87.88 96 GLN A C 1
ATOM 730 O O . GLN A 1 96 ? -12.350 -6.323 20.673 1.00 87.88 96 GLN A O 1
ATOM 735 N N . LEU A 1 97 ? -12.256 -8.364 19.735 1.00 88.50 97 LEU A N 1
ATOM 736 C CA . LEU A 1 97 ? -13.661 -8.724 19.880 1.00 88.50 97 LEU A CA 1
ATOM 737 C C . LEU A 1 97 ? -13.733 -10.146 20.440 1.00 88.50 97 LEU A C 1
ATOM 739 O O . LEU A 1 97 ? -13.262 -11.082 19.798 1.00 88.50 97 LEU A O 1
ATOM 743 N N . ASN A 1 98 ? -14.298 -10.311 21.637 1.00 90.62 98 ASN A N 1
ATOM 744 C CA . ASN A 1 98 ? -14.466 -11.607 22.309 1.00 90.62 98 ASN A CA 1
ATOM 745 C C . ASN A 1 98 ? -13.158 -12.419 22.415 1.00 90.62 98 ASN A C 1
ATOM 747 O O . ASN A 1 98 ? -13.139 -13.639 22.258 1.00 90.62 98 ASN A O 1
ATOM 751 N N . GLY A 1 99 ? -12.046 -11.726 22.675 1.00 81.75 99 GLY A N 1
ATOM 752 C CA . GLY A 1 99 ? -10.716 -12.328 22.788 1.00 81.75 99 GLY A CA 1
ATOM 753 C C . GLY A 1 99 ? -9.953 -12.474 21.465 1.00 81.75 99 GLY A C 1
ATOM 754 O O . GLY A 1 99 ? -8.746 -12.717 21.501 1.00 81.75 99 GLY A O 1
ATOM 755 N N . GLU A 1 100 ? -10.589 -12.256 20.312 1.00 83.06 100 GLU A N 1
ATOM 756 C CA . GLU A 1 100 ? -9.949 -12.346 18.995 1.00 83.06 100 GLU A CA 1
ATOM 757 C C . GLU A 1 100 ? -9.568 -10.966 18.456 1.00 83.06 100 GLU A C 1
ATOM 759 O O . GLU A 1 100 ? -10.353 -10.021 18.508 1.00 83.06 100 GLU A O 1
ATOM 764 N N . PHE A 1 101 ? -8.354 -10.828 17.925 1.00 82.44 101 PHE A N 1
ATOM 765 C CA . PHE A 1 101 ? -7.929 -9.579 17.297 1.00 82.44 101 PHE A CA 1
ATOM 766 C C . PHE A 1 101 ? -8.569 -9.414 15.921 1.00 82.44 101 PHE A C 1
ATOM 768 O O . PHE A 1 101 ? -8.613 -10.344 15.116 1.00 82.44 101 PHE A O 1
ATOM 775 N N . ILE A 1 102 ? -9.011 -8.195 15.634 1.00 87.25 102 ILE A N 1
ATOM 776 C CA . ILE A 1 102 ? -9.720 -7.851 14.410 1.00 87.25 102 ILE A CA 1
ATOM 777 C C . ILE A 1 102 ? -9.180 -6.560 13.795 1.00 87.25 102 ILE A C 1
ATOM 779 O O . ILE A 1 102 ? -8.776 -5.625 14.488 1.00 87.25 102 ILE A O 1
ATOM 783 N N . CYS A 1 103 ? -9.228 -6.505 12.466 1.00 89.19 103 CYS A N 1
ATOM 784 C CA . CYS A 1 103 ? -9.019 -5.299 11.675 1.00 89.19 103 CYS A CA 1
ATOM 785 C C . CYS A 1 103 ? -10.227 -5.125 10.753 1.00 89.19 103 CYS A C 1
ATOM 787 O O . CYS A 1 103 ? -10.479 -5.999 9.919 1.00 89.19 103 CYS A O 1
ATOM 789 N N . LYS A 1 104 ? -11.022 -4.069 10.965 1.00 90.69 104 LYS A N 1
ATOM 790 C CA . LYS A 1 104 ? -12.321 -3.860 10.296 1.00 90.69 104 LYS A CA 1
ATOM 791 C C . LYS A 1 104 ? -12.628 -2.381 10.105 1.00 90.69 104 LYS A C 1
ATOM 793 O O . LYS A 1 104 ? -12.073 -1.535 10.800 1.00 90.69 104 LYS A O 1
ATOM 798 N N . ILE A 1 105 ? -13.527 -2.069 9.173 1.00 90.56 105 ILE A N 1
ATOM 799 C CA . ILE A 1 105 ? -14.077 -0.719 9.032 1.00 90.56 105 ILE A CA 1
ATOM 800 C C . ILE A 1 105 ? -15.134 -0.539 10.121 1.00 90.56 105 ILE A C 1
ATOM 802 O O . ILE A 1 105 ? -16.091 -1.308 10.193 1.00 90.56 105 ILE A O 1
ATOM 806 N N . TYR A 1 106 ? -14.957 0.461 10.974 1.00 90.75 106 TYR A N 1
ATOM 807 C CA . TYR A 1 106 ? -15.877 0.746 12.065 1.00 90.75 106 TYR A CA 1
ATOM 808 C C . TYR A 1 106 ? -17.064 1.578 11.576 1.00 90.75 106 TYR A C 1
ATOM 810 O O . TYR A 1 106 ? -16.870 2.622 10.953 1.00 90.75 106 TYR A O 1
ATOM 818 N N . ASP A 1 107 ? -18.287 1.148 11.881 1.00 89.94 107 ASP A N 1
ATOM 819 C CA . ASP A 1 107 ? -19.504 1.952 11.762 1.00 89.94 107 ASP A CA 1
ATOM 820 C C . ASP A 1 107 ? -20.071 2.213 13.160 1.00 89.94 107 ASP A C 1
ATOM 822 O O . ASP A 1 107 ? -20.681 1.345 13.785 1.00 89.94 107 ASP A O 1
ATOM 826 N N . GLU A 1 108 ? -19.863 3.434 13.650 1.00 86.31 108 GLU A N 1
ATOM 827 C CA . GLU A 1 108 ? -20.309 3.858 14.977 1.00 86.31 108 GLU A CA 1
ATOM 828 C C . GLU A 1 108 ? -21.835 3.983 15.050 1.00 86.31 108 GLU A C 1
ATOM 830 O O . GLU A 1 108 ? -22.437 3.684 16.080 1.00 86.31 108 GLU A O 1
ATOM 835 N N . LYS A 1 109 ? -22.479 4.401 13.952 1.00 87.50 109 LYS A N 1
ATOM 836 C CA . LYS A 1 109 ? -23.925 4.659 13.922 1.00 87.50 109 LYS A CA 1
ATOM 837 C C . LYS A 1 109 ? -24.717 3.365 13.996 1.00 87.50 109 LYS A C 1
ATOM 839 O O . LYS A 1 109 ? -25.759 3.326 14.643 1.00 87.50 109 LYS A O 1
ATOM 844 N N . GLN A 1 110 ? -24.234 2.332 13.312 1.00 87.00 110 GLN A N 1
ATOM 845 C CA . GLN A 1 110 ? -24.877 1.020 13.280 1.00 87.00 110 GLN A CA 1
ATOM 846 C C . GLN A 1 110 ? -24.285 0.041 14.303 1.00 87.00 110 GLN A C 1
ATOM 848 O O . GLN A 1 110 ? -24.843 -1.038 14.487 1.00 87.00 110 GLN A O 1
ATOM 853 N N . ARG A 1 111 ? -23.189 0.412 14.984 1.00 87.88 111 ARG A N 1
ATOM 854 C CA . ARG A 1 111 ? -22.388 -0.474 15.849 1.00 87.88 111 ARG A CA 1
ATOM 855 C C . ARG A 1 111 ? -21.985 -1.753 15.120 1.00 87.88 111 ARG A C 1
ATOM 857 O O . ARG A 1 111 ? -22.194 -2.864 15.605 1.00 87.88 111 ARG A O 1
ATOM 864 N N . MET A 1 112 ? -21.422 -1.583 13.929 1.00 90.50 112 MET A N 1
ATOM 865 C CA . MET A 1 112 ? -21.025 -2.687 13.061 1.00 90.50 112 MET A CA 1
ATOM 866 C C . MET A 1 112 ? -19.550 -2.609 12.692 1.00 90.50 112 MET A C 1
ATOM 868 O O . MET A 1 112 ? -18.943 -1.540 12.625 1.00 90.50 112 MET A O 1
ATOM 872 N N . LEU A 1 113 ? -18.989 -3.776 12.409 1.00 88.19 113 LEU A N 1
ATOM 873 C CA . LEU A 1 113 ? -17.662 -3.956 11.856 1.00 88.19 113 LEU A CA 1
ATOM 874 C C . LEU A 1 113 ? -17.818 -4.498 10.443 1.00 88.19 113 LEU A C 1
ATOM 876 O O . LEU A 1 113 ? -18.253 -5.633 10.232 1.00 88.19 113 LEU A O 1
ATOM 880 N N . LEU A 1 114 ? -17.476 -3.667 9.470 1.00 87.25 114 LEU A N 1
ATOM 881 C CA . LEU A 1 114 ? -17.587 -4.000 8.061 1.00 87.25 114 LEU A CA 1
ATOM 882 C C . LEU A 1 114 ? -16.252 -4.556 7.566 1.00 87.25 114 LEU A C 1
ATOM 884 O O . LEU A 1 114 ? -15.171 -4.088 7.935 1.00 87.25 114 LEU A O 1
ATOM 888 N N . SER A 1 115 ? -16.338 -5.565 6.711 1.00 86.31 115 SER A N 1
ATOM 889 C CA . SER A 1 115 ? -15.207 -6.046 5.922 1.00 86.31 115 SER A CA 1
ATOM 890 C C . SER A 1 115 ? -15.307 -5.442 4.527 1.00 86.31 115 SER A C 1
ATOM 892 O O . SER A 1 115 ? -16.412 -5.190 4.052 1.00 86.31 115 SER A O 1
ATOM 894 N N . SER A 1 116 ? -14.179 -5.207 3.863 1.00 79.12 116 SER A N 1
ATOM 895 C CA . SER A 1 116 ? -14.192 -4.654 2.502 1.00 79.12 116 SER A CA 1
ATOM 896 C C . SER A 1 116 ? -14.220 -5.725 1.414 1.00 79.12 116 SER A C 1
ATOM 898 O O . SER A 1 116 ? -14.438 -5.404 0.251 1.00 79.12 116 SER A O 1
ATOM 900 N N . HIS A 1 117 ? -14.001 -6.990 1.773 1.00 75.19 117 HIS A N 1
ATOM 901 C CA . HIS A 1 117 ? -14.090 -8.113 0.847 1.00 75.19 117 HIS A CA 1
ATOM 902 C C . HIS A 1 117 ? -15.537 -8.620 0.710 1.00 75.19 117 HIS A C 1
ATOM 904 O O . HIS A 1 117 ? -16.205 -8.856 1.717 1.00 75.19 117 HIS A O 1
ATOM 910 N N . GLU A 1 118 ? -15.992 -8.851 -0.527 1.00 62.16 118 GLU A N 1
ATOM 911 C CA . GLU A 1 118 ? -17.396 -9.157 -0.881 1.00 62.16 118 GLU A CA 1
ATOM 912 C C . GLU A 1 118 ? -17.973 -10.396 -0.172 1.00 62.16 118 GLU A C 1
ATOM 914 O O . GLU A 1 118 ? -19.173 -10.481 0.074 1.00 62.16 118 GLU A O 1
ATOM 919 N N . ASN A 1 119 ? -17.111 -11.337 0.220 1.00 65.12 119 ASN A N 1
ATOM 920 C CA . ASN A 1 119 ? -17.514 -12.583 0.883 1.00 65.12 119 ASN A CA 1
ATOM 921 C C . ASN A 1 119 ? -17.530 -12.508 2.419 1.00 65.12 119 ASN A C 1
ATOM 923 O O . ASN A 1 119 ? -17.743 -13.524 3.080 1.00 65.12 119 ASN A O 1
ATOM 927 N N . CYS A 1 120 ? -17.264 -11.344 3.010 1.00 68.50 120 CYS A N 1
ATOM 928 C CA . CYS A 1 120 ? -17.194 -11.201 4.458 1.00 68.50 120 CYS A CA 1
ATOM 929 C C . CYS A 1 120 ? -18.439 -10.490 4.996 1.00 68.50 120 CYS A C 1
ATOM 931 O O . CYS A 1 120 ? -18.714 -9.341 4.657 1.00 68.50 120 CYS A O 1
ATOM 933 N N . GLN A 1 121 ? -19.178 -11.168 5.877 1.00 75.38 121 GLN A N 1
ATOM 934 C CA . GLN A 1 121 ? -20.354 -10.588 6.519 1.00 75.38 121 GLN A CA 1
ATOM 935 C C . GLN A 1 121 ? -19.957 -9.497 7.516 1.00 75.38 121 GLN A C 1
ATOM 937 O O . GLN A 1 121 ? -18.926 -9.581 8.190 1.00 75.38 121 GLN A O 1
ATOM 942 N N . ALA A 1 122 ? -20.792 -8.465 7.597 1.00 85.56 122 ALA A N 1
ATOM 943 C CA . ALA A 1 122 ? -20.675 -7.443 8.619 1.00 85.56 122 ALA A CA 1
ATOM 944 C C . ALA A 1 122 ? -20.963 -8.049 10.000 1.00 85.56 122 ALA A C 1
ATOM 946 O O . ALA A 1 122 ? -21.908 -8.822 10.159 1.00 85.56 122 ALA A O 1
ATOM 947 N N . ILE A 1 123 ? -20.155 -7.686 10.992 1.00 87.44 123 ILE A N 1
ATOM 948 C CA . ILE A 1 123 ? -20.289 -8.177 12.365 1.00 87.44 123 ILE A CA 1
ATOM 949 C C . ILE A 1 123 ? -20.992 -7.091 13.174 1.00 87.44 123 ILE A C 1
ATOM 951 O O . ILE A 1 123 ? -20.510 -5.962 13.239 1.00 87.44 123 ILE A O 1
ATOM 955 N N . VAL A 1 124 ? -22.141 -7.412 13.764 1.00 90.25 124 VAL A N 1
ATOM 956 C CA . VAL A 1 124 ? -22.843 -6.509 14.685 1.00 90.25 124 VAL A CA 1
ATOM 957 C C . VAL A 1 124 ? -22.206 -6.644 16.062 1.00 90.25 124 VAL A C 1
ATOM 959 O O . VAL A 1 124 ? -21.995 -7.759 16.525 1.00 90.25 124 VAL A O 1
ATOM 962 N N . ILE A 1 125 ? -21.907 -5.516 16.702 1.00 90.50 125 ILE A N 1
ATOM 963 C CA . ILE A 1 125 ? -21.363 -5.484 18.059 1.00 90.50 125 ILE A CA 1
ATOM 964 C C . ILE A 1 125 ? -22.536 -5.419 19.034 1.00 90.50 125 ILE A C 1
ATOM 966 O O . ILE A 1 125 ? -23.249 -4.412 19.103 1.00 90.50 125 ILE A O 1
ATOM 970 N N . HIS A 1 126 ? -22.729 -6.482 19.800 1.00 90.81 126 HIS A N 1
ATOM 971 C CA . HIS A 1 126 ? -23.750 -6.559 20.831 1.00 90.81 126 HIS A CA 1
ATOM 972 C C . HIS A 1 126 ? -23.251 -6.001 22.171 1.00 90.81 126 HIS A C 1
ATOM 974 O O . HIS A 1 126 ? -22.057 -5.872 22.413 1.00 90.81 126 HIS A O 1
ATOM 980 N N . ASP A 1 127 ? -24.173 -5.663 23.076 1.00 89.12 127 ASP A N 1
ATOM 981 C CA . ASP A 1 127 ? -23.823 -5.118 24.401 1.00 89.12 127 ASP A CA 1
ATOM 982 C C . ASP A 1 127 ? -23.153 -6.137 25.334 1.00 89.12 127 ASP A C 1
ATOM 984 O O . ASP A 1 127 ? -22.565 -5.753 26.341 1.00 89.12 127 ASP A O 1
ATOM 988 N N . TYR A 1 128 ? -23.262 -7.428 25.018 1.00 90.62 128 TYR A N 1
ATOM 989 C CA . TYR A 1 128 ? -22.606 -8.512 25.747 1.00 90.62 128 TYR A CA 1
ATOM 990 C C . TYR A 1 128 ? -21.254 -8.913 25.143 1.00 90.62 128 TYR A C 1
ATOM 992 O O . TYR A 1 128 ? -20.590 -9.778 25.713 1.00 90.62 128 TYR A O 1
ATOM 1000 N N . ASP A 1 129 ? -20.863 -8.328 24.006 1.00 92.31 129 ASP A N 1
ATOM 1001 C CA . ASP A 1 129 ? -19.557 -8.584 23.407 1.00 92.31 129 ASP A CA 1
ATOM 1002 C C . ASP A 1 129 ? -18.465 -7.814 24.156 1.00 92.31 129 ASP A C 1
ATOM 1004 O O . ASP A 1 129 ? -18.622 -6.638 24.494 1.00 92.31 129 ASP A O 1
ATOM 1008 N N . ASP A 1 130 ? -17.323 -8.465 24.363 1.00 91.19 130 ASP A N 1
ATOM 1009 C CA . ASP A 1 130 ? -16.115 -7.806 24.849 1.00 91.19 130 ASP A CA 1
ATOM 1010 C C . ASP A 1 130 ? -15.384 -7.173 23.661 1.00 91.19 130 ASP A C 1
ATOM 1012 O O . ASP A 1 130 ? -14.586 -7.821 22.978 1.00 91.19 130 ASP A O 1
ATOM 1016 N N . PHE A 1 131 ? -15.739 -5.924 23.354 1.00 91.62 131 PHE A N 1
ATOM 1017 C CA . PHE A 1 131 ? -15.176 -5.163 22.244 1.00 91.62 131 PHE A CA 1
ATOM 1018 C C . PHE A 1 131 ? -14.275 -4.032 22.744 1.00 91.62 131 PHE A C 1
ATOM 1020 O O . PHE A 1 131 ? -14.738 -3.053 23.332 1.00 91.62 131 PHE A O 1
ATOM 1027 N N . CYS A 1 132 ? -12.982 -4.138 22.439 1.00 89.44 132 CYS A N 1
ATOM 1028 C CA . CYS A 1 132 ? -11.974 -3.135 22.759 1.00 89.44 132 CYS A CA 1
ATOM 1029 C C . CYS A 1 132 ? -11.310 -2.627 21.477 1.00 89.44 132 CYS A C 1
ATOM 1031 O O . CYS A 1 132 ? -10.674 -3.390 20.748 1.00 89.44 132 CYS A O 1
ATOM 1033 N N . VAL A 1 133 ? -11.414 -1.325 21.202 1.00 91.00 133 VAL A N 1
ATOM 1034 C CA . VAL A 1 133 ? -10.635 -0.696 20.129 1.00 91.00 133 VAL A CA 1
ATOM 1035 C C . VAL A 1 133 ? -9.267 -0.318 20.673 1.00 91.00 133 VAL A C 1
ATOM 1037 O O . VAL A 1 133 ? -9.157 0.496 21.586 1.00 91.00 133 VAL A O 1
ATOM 1040 N N . GLU A 1 134 ? -8.220 -0.869 20.070 1.00 86.69 134 GLU A N 1
ATOM 1041 C CA . GLU A 1 134 ? -6.843 -0.559 20.443 1.00 86.69 134 GLU A CA 1
ATOM 1042 C C . GLU A 1 134 ? -6.340 0.695 19.722 1.00 86.69 134 GLU A C 1
ATOM 1044 O O . GLU A 1 134 ? -5.581 1.458 20.311 1.00 86.69 134 GLU A O 1
ATOM 1049 N N . GLY A 1 135 ? -6.762 0.939 18.475 1.00 89.69 135 GLY A N 1
ATOM 1050 C CA . GLY A 1 135 ? -6.441 2.166 17.740 1.00 89.69 135 GLY A CA 1
ATOM 1051 C C . GLY A 1 135 ? -6.961 2.195 16.301 1.00 89.69 135 GLY A C 1
ATOM 1052 O O . GLY A 1 135 ? -7.611 1.260 15.829 1.00 89.69 135 GLY A O 1
ATOM 1053 N N . VAL A 1 136 ? -6.659 3.282 15.591 1.00 91.81 136 VAL A N 1
ATOM 1054 C CA . VAL A 1 136 ? -7.030 3.497 14.183 1.00 91.81 136 VAL A CA 1
ATOM 1055 C C . VAL A 1 136 ? -5.840 3.186 13.279 1.00 91.81 136 VAL A C 1
ATOM 1057 O O . VAL A 1 136 ? -4.736 3.668 13.521 1.00 91.81 136 VAL A O 1
ATOM 1060 N N . VAL A 1 137 ? -6.053 2.408 12.217 1.00 91.00 137 VAL A N 1
ATOM 1061 C CA . VAL A 1 137 ? -5.027 2.144 11.198 1.00 91.00 137 VAL A CA 1
ATOM 1062 C C . VAL A 1 137 ? -4.849 3.407 10.358 1.00 91.00 137 VAL A C 1
ATOM 1064 O O . VAL A 1 137 ? -5.743 3.806 9.610 1.00 91.00 137 VAL A O 1
ATOM 1067 N N . ILE A 1 138 ? -3.692 4.055 10.486 1.00 91.19 138 ILE A N 1
ATOM 1068 C CA . ILE A 1 138 ? -3.389 5.304 9.780 1.00 91.19 138 ILE A CA 1
ATOM 1069 C C . ILE A 1 138 ? -2.695 5.054 8.444 1.00 91.19 138 ILE A C 1
ATOM 1071 O O . ILE A 1 138 ? -2.958 5.778 7.475 1.00 91.19 138 ILE A O 1
ATOM 1075 N N . ARG A 1 139 ? -1.835 4.032 8.380 1.00 90.19 139 ARG A N 1
ATOM 1076 C CA . ARG A 1 139 ? -1.018 3.682 7.212 1.00 90.19 139 ARG A CA 1
ATOM 1077 C C . ARG A 1 139 ? -0.877 2.174 7.080 1.00 90.19 139 ARG A C 1
ATOM 1079 O O . ARG A 1 139 ? -0.861 1.471 8.087 1.00 90.19 139 ARG A O 1
ATOM 1086 N N . THR A 1 140 ? -0.691 1.729 5.845 1.00 91.19 140 THR A N 1
ATOM 1087 C CA . THR A 1 140 ? -0.344 0.345 5.519 1.00 91.19 140 THR A CA 1
ATOM 1088 C C . THR A 1 140 ? 0.883 0.335 4.624 1.00 91.19 140 THR A C 1
ATOM 1090 O O . THR A 1 140 ? 0.978 1.130 3.689 1.00 91.19 140 THR A O 1
ATOM 1093 N N . LEU A 1 141 ? 1.826 -0.548 4.931 1.00 90.69 141 LEU A N 1
ATOM 1094 C CA . LEU A 1 141 ? 3.072 -0.735 4.207 1.00 90.69 141 LEU A CA 1
ATOM 1095 C C . LEU A 1 141 ? 3.059 -2.115 3.557 1.00 90.69 141 LEU A C 1
ATOM 1097 O O . LEU A 1 141 ? 3.022 -3.131 4.254 1.00 90.69 141 LEU A O 1
ATOM 1101 N N . ARG A 1 142 ? 3.129 -2.137 2.227 1.00 90.69 142 ARG A N 1
ATOM 1102 C CA . ARG A 1 142 ? 3.181 -3.362 1.431 1.00 90.69 142 ARG A CA 1
ATOM 1103 C C . ARG A 1 142 ? 4.568 -3.558 0.844 1.00 90.69 142 ARG A C 1
ATOM 1105 O O . ARG A 1 142 ? 5.162 -2.608 0.335 1.00 90.69 142 ARG A O 1
ATOM 1112 N N . GLN A 1 143 ? 5.070 -4.788 0.885 1.00 88.31 143 GLN A N 1
ATOM 1113 C CA . GLN A 1 143 ? 6.332 -5.167 0.253 1.00 88.31 143 GLN A CA 1
ATOM 1114 C C . GLN A 1 143 ? 6.075 -5.816 -1.110 1.00 88.31 143 GLN A C 1
ATOM 1116 O O . GLN A 1 143 ? 5.306 -6.766 -1.206 1.00 88.31 143 GLN A O 1
ATOM 1121 N N . HIS A 1 144 ? 6.741 -5.309 -2.150 1.00 86.88 144 HIS A N 1
ATOM 1122 C CA . HIS A 1 144 ? 6.621 -5.798 -3.535 1.00 86.88 144 HIS A CA 1
ATOM 1123 C C . HIS A 1 144 ? 7.864 -6.548 -4.006 1.00 86.88 144 HIS A C 1
ATOM 1125 O O . HIS A 1 144 ? 7.802 -7.331 -4.951 1.00 86.88 144 HIS A O 1
ATOM 1131 N N . PHE A 1 145 ? 9.004 -6.323 -3.350 1.00 80.81 145 PHE A N 1
ATOM 1132 C CA . PHE A 1 145 ? 10.265 -6.961 -3.696 1.00 80.81 145 PHE A CA 1
ATOM 1133 C C . PHE A 1 145 ? 10.907 -7.613 -2.474 1.00 80.81 145 PHE A C 1
ATOM 1135 O O . PHE A 1 145 ? 11.063 -6.984 -1.428 1.00 80.81 145 PHE A O 1
ATOM 1142 N N . TYR A 1 146 ? 11.321 -8.869 -2.634 1.00 66.56 146 TYR A N 1
ATOM 1143 C CA . TYR A 1 146 ? 12.127 -9.599 -1.663 1.00 66.56 146 TYR A CA 1
ATOM 1144 C C . TYR A 1 146 ? 13.539 -9.740 -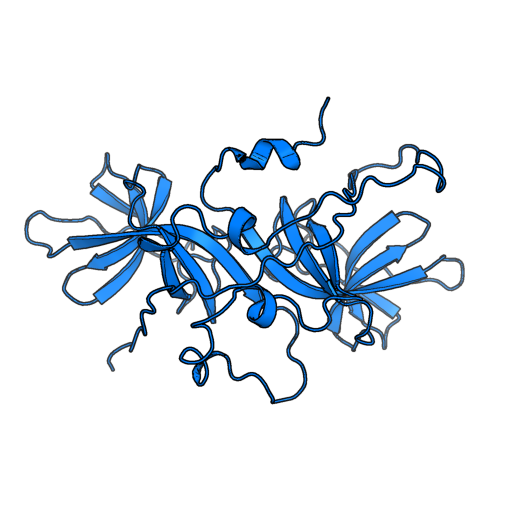2.238 1.00 66.56 146 TYR A C 1
ATOM 1146 O O . TYR A 1 146 ? 13.737 -10.410 -3.251 1.00 66.56 146 TYR A O 1
ATOM 1154 N N . LEU A 1 147 ? 14.531 -9.111 -1.604 1.00 57.59 147 LEU A N 1
ATOM 1155 C CA . LEU A 1 147 ? 15.927 -9.497 -1.818 1.00 57.59 147 LEU A CA 1
ATOM 1156 C C . LEU A 1 147 ? 16.092 -10.936 -1.310 1.00 57.59 147 LEU A C 1
ATOM 1158 O O . LEU A 1 147 ? 15.602 -11.240 -0.224 1.00 57.59 147 LEU A O 1
ATOM 1162 N N . ASN A 1 148 ? 16.753 -11.798 -2.093 1.00 49.34 148 ASN A N 1
ATOM 1163 C CA . ASN A 1 148 ? 16.962 -13.216 -1.775 1.00 49.34 148 ASN A CA 1
ATOM 1164 C C . ASN A 1 148 ? 17.256 -13.439 -0.267 1.00 49.34 148 ASN A C 1
ATOM 1166 O O . ASN A 1 148 ? 18.268 -12.977 0.262 1.00 49.34 148 ASN A O 1
ATOM 1170 N N . ASP A 1 149 ? 16.328 -14.136 0.394 1.00 44.00 149 ASP A N 1
ATOM 1171 C CA . ASP A 1 149 ? 16.403 -14.828 1.692 1.00 44.00 149 ASP A CA 1
ATOM 1172 C C . ASP A 1 149 ? 16.838 -14.097 2.977 1.00 44.00 149 ASP A C 1
ATOM 1174 O O . ASP A 1 149 ? 16.987 -14.760 4.000 1.00 44.00 149 ASP A O 1
ATOM 1178 N N . SER A 1 150 ? 16.986 -12.769 3.019 1.00 40.38 150 SER A N 1
ATOM 1179 C CA . SER A 1 150 ? 17.586 -12.134 4.219 1.00 40.38 150 SER A CA 1
ATOM 1180 C C . SER A 1 150 ? 16.665 -11.280 5.091 1.00 40.38 150 SER A C 1
ATOM 1182 O O . SER A 1 150 ? 17.116 -10.798 6.120 1.00 40.38 150 SER A O 1
ATOM 1184 N N . ILE A 1 151 ? 15.385 -11.106 4.752 1.00 46.31 151 ILE A N 1
ATOM 1185 C CA . ILE A 1 151 ? 14.446 -10.425 5.659 1.00 46.31 151 ILE A CA 1
ATOM 1186 C C . ILE A 1 151 ? 13.160 -11.236 5.731 1.00 46.31 151 ILE A C 1
ATOM 1188 O O . ILE A 1 151 ? 12.159 -10.949 5.073 1.00 46.31 151 ILE A O 1
ATOM 1192 N N . ASN A 1 152 ? 13.193 -12.282 6.552 1.00 45.00 152 ASN A N 1
ATOM 1193 C CA . ASN A 1 15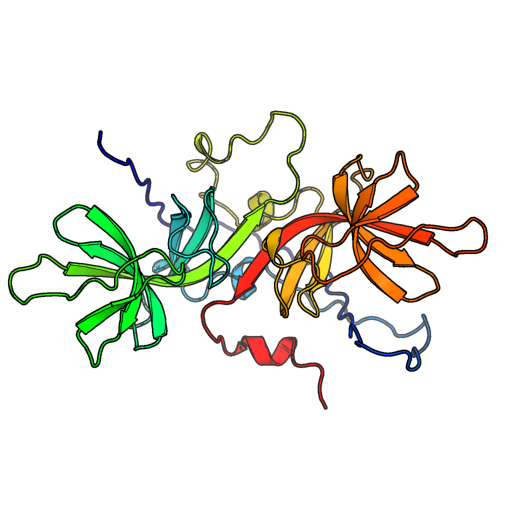2 ? 11.969 -12.856 7.076 1.00 45.00 152 ASN A CA 1
ATOM 1194 C C . ASN A 1 152 ? 11.421 -11.855 8.103 1.00 45.00 152 ASN A C 1
ATOM 1196 O O . ASN A 1 152 ? 11.735 -11.926 9.289 1.00 45.00 152 ASN A O 1
ATOM 1200 N N . ILE A 1 153 ? 10.654 -10.874 7.611 1.00 48.78 153 ILE A N 1
ATOM 1201 C CA . ILE A 1 153 ? 10.100 -9.773 8.414 1.00 48.78 153 ILE A CA 1
ATOM 1202 C C . ILE A 1 153 ? 9.371 -10.348 9.646 1.00 48.78 153 ILE A C 1
ATOM 1204 O O . ILE A 1 153 ? 9.458 -9.773 10.724 1.00 48.78 153 ILE A O 1
ATOM 1208 N N . ALA A 1 154 ? 8.782 -11.551 9.512 1.00 43.56 154 ALA A N 1
ATOM 1209 C CA . ALA A 1 154 ? 8.127 -12.317 10.574 1.00 43.56 154 ALA A CA 1
ATOM 1210 C C . ALA A 1 154 ? 9.000 -12.688 11.774 1.00 43.56 154 ALA A C 1
ATOM 1212 O O . ALA A 1 154 ? 8.510 -12.660 12.904 1.00 43.56 154 ALA A O 1
ATOM 1213 N N . SER A 1 155 ? 10.270 -13.023 11.558 1.00 43.47 155 SER A N 1
ATOM 1214 C CA . SER A 1 155 ? 11.180 -13.405 12.640 1.00 43.47 155 SER A CA 1
ATOM 1215 C C . SER A 1 155 ? 11.949 -12.229 13.240 1.00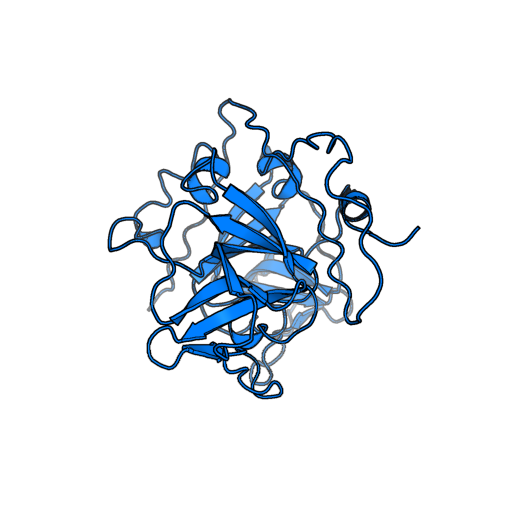 43.47 155 SER A C 1
ATOM 1217 O O . SER A 1 155 ? 12.549 -12.409 14.294 1.00 43.47 155 SER A O 1
ATOM 1219 N N . ASP A 1 156 ? 11.901 -11.047 12.613 1.00 46.28 156 ASP A N 1
ATOM 1220 C CA . ASP A 1 156 ? 12.785 -9.915 12.935 1.00 46.28 156 ASP A CA 1
ATOM 1221 C C . ASP A 1 156 ? 12.055 -8.638 13.395 1.00 46.28 156 ASP A C 1
ATOM 1223 O O . ASP A 1 156 ? 12.606 -7.541 13.477 1.00 46.28 156 ASP A O 1
ATOM 1227 N N . TYR A 1 157 ? 10.776 -8.757 13.761 1.00 49.19 157 TYR A N 1
ATOM 1228 C CA . TYR A 1 157 ? 10.009 -7.629 14.298 1.00 49.19 157 TYR A CA 1
ATOM 1229 C C . TYR A 1 157 ? 10.534 -7.107 15.660 1.00 49.19 157 TYR A C 1
ATOM 1231 O O . TYR A 1 157 ? 10.106 -6.048 16.127 1.00 49.19 157 TYR A O 1
ATOM 1239 N N . SER A 1 158 ? 11.462 -7.813 16.323 1.00 45.00 158 SER A N 1
ATOM 1240 C CA . SER A 1 158 ? 12.184 -7.291 17.493 1.00 45.00 158 SER A CA 1
ATOM 1241 C C . SER A 1 158 ? 13.225 -6.227 17.144 1.00 45.00 158 SER A C 1
ATOM 1243 O O . SER A 1 158 ? 13.532 -5.416 18.016 1.00 45.00 158 SER A O 1
ATOM 1245 N N . GLU A 1 159 ? 13.736 -6.198 15.911 1.00 44.47 159 GLU A N 1
ATOM 1246 C CA . GLU A 1 159 ? 14.749 -5.234 15.452 1.00 44.47 159 GLU A CA 1
ATOM 1247 C C . GLU A 1 159 ? 14.143 -3.995 14.775 1.00 44.47 159 GLU A C 1
ATOM 1249 O O . GLU A 1 159 ? 14.765 -2.937 14.766 1.00 44.47 159 GLU A O 1
ATOM 1254 N N . LEU A 1 160 ? 12.863 -4.032 14.377 1.00 49.25 160 LEU A N 1
ATOM 1255 C CA . LEU A 1 160 ? 12.093 -2.856 13.912 1.00 49.25 160 LEU A CA 1
ATOM 1256 C C . LEU A 1 160 ? 11.892 -1.756 14.970 1.00 49.25 160 LEU A C 1
ATOM 1258 O O . LEU A 1 160 ? 11.131 -0.808 14.776 1.00 49.25 160 LEU A O 1
ATOM 1262 N N . ARG A 1 161 ? 12.519 -1.916 16.135 1.00 47.88 161 ARG A N 1
ATOM 1263 C CA . ARG A 1 161 ? 12.334 -1.097 17.327 1.00 47.88 161 ARG A CA 1
ATOM 1264 C C . ARG A 1 161 ? 13.030 0.259 17.265 1.00 47.88 161 ARG A C 1
ATOM 1266 O O . ARG A 1 161 ? 12.828 1.015 18.208 1.00 47.88 161 ARG A O 1
ATOM 1273 N N . THR A 1 162 ? 13.820 0.576 16.233 1.00 50.84 162 THR A N 1
ATOM 1274 C CA . THR A 1 162 ? 14.665 1.786 16.253 1.00 50.84 162 THR A CA 1
ATOM 1275 C C . THR A 1 162 ? 14.402 2.819 15.153 1.00 50.84 162 THR A C 1
ATOM 1277 O O . THR A 1 162 ? 14.512 4.000 15.470 1.00 50.84 162 THR A O 1
ATOM 1280 N N . ASN A 1 163 ? 14.032 2.448 13.915 1.00 62.91 163 ASN A N 1
ATOM 1281 C CA . ASN A 1 163 ? 13.756 3.420 12.837 1.00 62.91 163 ASN A CA 1
ATOM 1282 C C . ASN A 1 163 ? 12.943 2.800 11.666 1.00 62.91 163 ASN A C 1
ATOM 1284 O O . ASN A 1 163 ? 13.227 1.680 11.241 1.00 62.91 163 ASN A O 1
ATOM 1288 N N . LEU A 1 164 ? 11.946 3.520 11.124 1.00 71.00 164 LEU A N 1
ATOM 1289 C CA . LEU A 1 164 ? 11.204 3.128 9.911 1.00 71.00 164 LEU A CA 1
ATOM 1290 C C . LEU A 1 164 ? 12.037 3.236 8.626 1.00 71.00 164 LEU A C 1
ATOM 1292 O O . LEU A 1 164 ? 11.739 2.548 7.651 1.00 71.00 164 LEU A O 1
ATOM 1296 N N . ASP A 1 165 ? 13.075 4.065 8.616 1.00 71.25 165 ASP A N 1
ATOM 1297 C CA . ASP A 1 165 ? 14.007 4.212 7.501 1.00 71.25 165 ASP A CA 1
ATOM 1298 C C . ASP A 1 165 ? 14.644 2.878 7.128 1.00 71.25 165 ASP A C 1
ATOM 1300 O O . ASP A 1 165 ? 14.552 2.456 5.981 1.00 71.25 165 ASP A O 1
ATOM 1304 N N . ASP A 1 166 ? 15.236 2.186 8.103 1.00 69.25 166 ASP A N 1
ATOM 1305 C CA . ASP A 1 166 ? 15.943 0.921 7.871 1.00 69.25 166 ASP A CA 1
ATOM 1306 C C . ASP A 1 166 ? 14.977 -0.192 7.437 1.00 69.25 166 ASP A C 1
ATOM 1308 O O . ASP A 1 166 ? 15.350 -1.133 6.737 1.00 69.25 166 ASP A O 1
ATOM 1312 N N . LEU A 1 167 ? 13.703 -0.060 7.812 1.00 71.75 167 LEU A N 1
ATOM 1313 C CA . LEU A 1 167 ? 12.650 -0.945 7.353 1.00 71.75 167 LEU A CA 1
ATOM 1314 C C . LEU A 1 167 ? 12.280 -0.675 5.887 1.00 71.75 167 LEU A C 1
ATOM 1316 O O . LEU A 1 167 ? 12.003 -1.607 5.136 1.00 71.75 167 LEU A O 1
ATOM 1320 N N . LEU A 1 168 ? 12.180 0.590 5.489 1.00 74.12 168 LEU A N 1
ATOM 1321 C CA . LEU A 1 168 ? 11.563 0.983 4.224 1.00 74.12 168 LEU A CA 1
ATOM 1322 C C . LEU A 1 168 ? 12.553 1.216 3.091 1.00 74.12 168 LEU A C 1
ATOM 1324 O O . LEU A 1 168 ? 12.187 1.064 1.926 1.00 74.12 168 LEU A O 1
ATOM 1328 N N . VAL A 1 169 ? 13.782 1.582 3.433 1.00 74.38 169 VAL A N 1
ATOM 1329 C CA . VAL A 1 169 ? 14.794 2.086 2.516 1.00 74.38 169 VAL A CA 1
ATOM 1330 C C . VAL A 1 169 ? 16.017 1.183 2.575 1.00 74.38 169 VAL A C 1
ATOM 1332 O O . VAL A 1 169 ? 16.753 1.168 3.555 1.00 74.38 169 VAL A O 1
ATOM 1335 N N . LEU A 1 170 ? 16.259 0.452 1.487 1.00 73.25 170 LEU A N 1
ATOM 1336 C CA . LEU A 1 170 ? 17.406 -0.453 1.381 1.00 73.25 170 LEU A CA 1
ATOM 1337 C C . LEU A 1 170 ? 18.700 0.311 1.081 1.00 73.25 170 LEU A C 1
ATOM 1339 O O . LEU A 1 170 ? 19.707 0.134 1.763 1.00 73.25 170 LEU A O 1
ATOM 1343 N N . HIS A 1 171 ? 18.667 1.195 0.079 1.00 75.56 171 HIS A N 1
ATOM 1344 C CA . HIS A 1 171 ? 19.814 2.007 -0.322 1.00 75.56 171 HIS A CA 1
ATOM 1345 C C . HIS A 1 171 ? 19.457 3.500 -0.231 1.00 75.56 171 HIS A C 1
ATOM 1347 O O . HIS A 1 171 ? 18.997 4.077 -1.221 1.00 75.56 171 HIS A O 1
ATOM 1353 N N . PRO A 1 172 ? 19.683 4.167 0.920 1.00 70.12 172 PRO A N 1
ATOM 1354 C CA . PRO A 1 172 ? 19.300 5.567 1.148 1.00 70.12 172 PRO A CA 1
ATOM 1355 C C . PRO A 1 172 ? 19.736 6.547 0.057 1.00 70.12 172 PRO A C 1
ATOM 1357 O O . PRO A 1 172 ? 18.963 7.405 -0.359 1.00 70.12 172 PRO A O 1
ATOM 1360 N N . CYS A 1 173 ? 20.954 6.387 -0.463 1.00 68.44 173 CYS A N 1
ATOM 1361 C CA . CYS A 1 173 ? 21.510 7.267 -1.495 1.00 68.44 173 CYS A CA 1
ATOM 1362 C C . CYS A 1 173 ? 20.982 6.983 -2.915 1.00 68.44 173 CYS A C 1
ATOM 1364 O O . CYS A 1 173 ? 21.318 7.714 -3.843 1.00 68.44 173 CYS A O 1
ATOM 1366 N N . ALA A 1 174 ? 20.203 5.915 -3.105 1.00 74.88 174 ALA A N 1
ATOM 1367 C CA . ALA A 1 174 ? 19.661 5.490 -4.396 1.00 74.88 174 ALA A CA 1
ATOM 1368 C C . ALA A 1 174 ? 18.168 5.138 -4.339 1.00 74.88 174 ALA A C 1
ATOM 1370 O O . ALA A 1 174 ? 17.656 4.470 -5.238 1.00 74.88 174 ALA A O 1
ATOM 1371 N N . THR A 1 175 ? 17.479 5.599 -3.295 1.00 78.81 175 THR A N 1
ATOM 1372 C CA . THR A 1 175 ? 16.040 5.417 -3.129 1.00 78.81 175 THR A CA 1
ATOM 1373 C C . THR A 1 175 ? 15.310 6.686 -3.522 1.00 78.81 175 THR A C 1
ATOM 1375 O O . THR A 1 175 ? 15.655 7.780 -3.076 1.00 78.81 175 THR A O 1
ATOM 1378 N N . TRP A 1 176 ? 14.310 6.533 -4.378 1.00 78.88 176 TRP A N 1
ATOM 1379 C CA . TRP A 1 176 ? 13.416 7.582 -4.841 1.00 78.88 176 TRP A CA 1
ATOM 1380 C C . TRP A 1 176 ? 12.004 7.322 -4.329 1.00 78.88 176 TRP A C 1
ATOM 1382 O O . TRP A 1 176 ? 11.585 6.176 -4.175 1.00 78.88 176 TRP A O 1
ATOM 1392 N N . PHE A 1 177 ? 11.259 8.400 -4.108 1.00 81.44 177 PHE A N 1
ATOM 1393 C CA . PHE A 1 177 ? 9.837 8.336 -3.801 1.00 81.44 177 PHE A CA 1
ATOM 1394 C C . PHE A 1 177 ? 9.034 8.774 -5.021 1.00 81.44 177 PHE A C 1
ATOM 1396 O O . PHE A 1 177 ? 9.363 9.776 -5.653 1.00 81.44 177 PHE A O 1
ATOM 1403 N N . GLY A 1 178 ? 7.986 8.023 -5.341 1.00 79.19 178 GLY A N 1
ATOM 1404 C CA . GLY A 1 178 ? 7.007 8.376 -6.366 1.00 79.19 178 GLY A CA 1
ATOM 1405 C C . GLY A 1 178 ? 5.594 8.315 -5.804 1.00 79.19 178 GLY A C 1
ATOM 1406 O O . GLY A 1 178 ? 5.366 7.695 -4.770 1.00 79.19 178 GLY A O 1
ATOM 1407 N N . VAL A 1 179 ? 4.637 8.933 -6.489 1.00 82.38 179 VAL A N 1
ATOM 1408 C CA . VAL A 1 179 ? 3.213 8.795 -6.164 1.00 82.38 179 VAL A CA 1
ATOM 1409 C C . VAL A 1 179 ? 2.548 8.012 -7.287 1.00 82.38 179 VAL A C 1
ATOM 1411 O O . VAL A 1 179 ? 2.678 8.364 -8.459 1.00 82.38 179 VAL A O 1
ATOM 1414 N N . ALA A 1 180 ? 1.874 6.922 -6.937 1.00 85.38 180 ALA A N 1
ATOM 1415 C CA . ALA A 1 180 ? 1.117 6.126 -7.885 1.00 85.38 180 ALA A CA 1
ATOM 1416 C C . ALA A 1 180 ? -0.107 6.906 -8.373 1.00 85.38 180 ALA A C 1
ATOM 1418 O O . ALA A 1 180 ? -0.761 7.608 -7.601 1.00 85.38 180 ALA A O 1
ATOM 1419 N N . GLN A 1 181 ? -0.440 6.738 -9.648 1.00 84.75 181 GLN A N 1
ATOM 1420 C CA . GLN A 1 181 ? -1.645 7.306 -10.234 1.00 84.75 181 GLN A CA 1
ATOM 1421 C C . GLN A 1 181 ? -2.417 6.237 -11.003 1.00 84.75 181 GLN A C 1
ATOM 1423 O O . GLN A 1 181 ? -1.834 5.443 -11.748 1.00 84.75 181 GLN A O 1
ATOM 1428 N N . GLY A 1 182 ? -3.737 6.249 -10.836 1.00 85.62 182 GLY A N 1
ATOM 1429 C CA . GLY A 1 182 ? -4.647 5.296 -11.457 1.00 85.62 182 GLY A CA 1
ATOM 1430 C C . GLY A 1 182 ? -4.692 3.947 -10.738 1.00 85.62 182 GLY A C 1
ATOM 1431 O O . GLY A 1 182 ? -4.225 3.787 -9.613 1.00 85.62 182 GLY A O 1
ATOM 1432 N N . ASP A 1 183 ? -5.292 2.960 -11.398 1.00 90.81 183 ASP A N 1
ATOM 1433 C CA . ASP A 1 183 ? -5.696 1.679 -10.806 1.00 90.81 183 ASP A CA 1
ATOM 1434 C C . ASP A 1 183 ? -5.129 0.443 -11.528 1.00 90.81 183 ASP A C 1
ATOM 1436 O O . ASP A 1 183 ? -5.445 -0.697 -11.186 1.00 90.81 183 ASP A O 1
ATOM 1440 N N . SER A 1 184 ? -4.233 0.642 -12.498 1.00 89.94 184 SER A N 1
ATOM 1441 C CA . SER A 1 184 ? -3.655 -0.457 -13.291 1.00 89.94 184 SER A CA 1
ATOM 1442 C C . SER A 1 184 ? -2.849 -1.485 -12.478 1.00 89.94 184 SER A C 1
ATOM 1444 O O . SER A 1 184 ? -2.579 -2.581 -12.966 1.00 89.94 184 SER A O 1
ATOM 1446 N N . MET A 1 185 ? -2.464 -1.148 -11.245 1.00 94.31 185 MET A N 1
ATOM 1447 C CA . MET A 1 185 ? -1.643 -1.980 -10.358 1.00 94.31 185 MET A CA 1
ATOM 1448 C C . MET A 1 185 ? -2.372 -2.381 -9.057 1.00 94.31 185 MET A C 1
ATOM 1450 O O . MET A 1 185 ? -1.731 -2.878 -8.131 1.00 94.31 185 MET A O 1
ATOM 1454 N N . GLN A 1 186 ? -3.700 -2.197 -8.981 1.00 91.69 186 GLN A N 1
ATOM 1455 C CA . GLN A 1 186 ? -4.484 -2.438 -7.756 1.00 91.69 186 GLN A CA 1
ATOM 1456 C C . GLN A 1 186 ? -4.427 -3.880 -7.254 1.00 91.69 186 GLN A C 1
ATOM 1458 O O . GLN A 1 186 ? -4.361 -4.093 -6.043 1.00 91.69 186 GLN A O 1
ATOM 1463 N N . ASP A 1 187 ? -4.385 -4.855 -8.163 1.00 90.50 187 ASP A N 1
ATOM 1464 C CA . ASP A 1 187 ? -4.317 -6.272 -7.789 1.00 90.50 187 ASP A CA 1
ATOM 1465 C C . ASP A 1 187 ? -2.950 -6.671 -7.204 1.00 90.50 187 ASP A C 1
ATOM 1467 O O . ASP A 1 187 ? -2.856 -7.658 -6.480 1.00 90.50 187 ASP A O 1
ATOM 1471 N N . GLU A 1 188 ? -1.910 -5.854 -7.416 1.00 90.44 188 GLU A N 1
ATOM 1472 C CA . GLU A 1 188 ? -0.631 -5.936 -6.691 1.00 90.44 188 GLU A CA 1
ATOM 1473 C C . GLU A 1 188 ? -0.621 -5.068 -5.423 1.00 90.44 188 GLU A C 1
ATOM 1475 O O . GLU A 1 188 ? 0.398 -4.925 -4.755 1.00 90.44 188 GLU A O 1
ATOM 1480 N N . GLY A 1 189 ? -1.744 -4.465 -5.044 1.00 90.25 189 GLY A N 1
ATOM 1481 C CA . GLY A 1 189 ? -1.845 -3.653 -3.836 1.00 90.25 189 GLY A CA 1
ATOM 1482 C C . GLY A 1 189 ? -1.372 -2.207 -3.979 1.00 90.25 189 GLY A C 1
ATOM 1483 O O . GLY A 1 189 ? -1.281 -1.504 -2.967 1.00 90.25 189 GLY A O 1
ATOM 1484 N N . ILE A 1 190 ? -1.113 -1.749 -5.208 1.00 92.00 190 ILE A N 1
ATOM 1485 C CA . ILE A 1 190 ? -0.737 -0.365 -5.523 1.00 92.00 190 ILE A CA 1
ATOM 1486 C C . ILE A 1 190 ? -1.963 0.384 -6.043 1.00 92.00 190 ILE A C 1
ATOM 1488 O O . ILE A 1 190 ? -2.473 0.086 -7.123 1.00 92.00 190 ILE A O 1
ATOM 1492 N N . TYR A 1 191 ? -2.433 1.361 -5.274 1.00 91.56 191 TYR A N 1
ATOM 1493 C CA . TYR A 1 191 ? -3.638 2.127 -5.590 1.00 91.56 191 TYR A CA 1
ATOM 1494 C C . TYR A 1 191 ? -3.277 3.586 -5.875 1.00 91.56 191 TYR A C 1
ATOM 1496 O O . TYR A 1 191 ? -2.182 4.049 -5.551 1.00 91.56 191 TYR A O 1
ATOM 1504 N N . ASP A 1 192 ? -4.218 4.312 -6.476 1.00 85.69 192 ASP A N 1
ATOM 1505 C CA . ASP A 1 192 ? -4.098 5.748 -6.716 1.00 85.69 192 ASP A CA 1
ATOM 1506 C C . ASP A 1 192 ? -3.686 6.483 -5.430 1.00 85.69 192 ASP A C 1
ATOM 1508 O O . ASP A 1 192 ? -4.286 6.289 -4.369 1.00 85.69 192 ASP A O 1
ATOM 1512 N N . ARG A 1 193 ? -2.670 7.346 -5.548 1.00 86.06 193 ARG A N 1
ATOM 1513 C CA . ARG A 1 193 ? -2.057 8.150 -4.474 1.00 86.06 193 ARG A CA 1
ATOM 1514 C C . ARG A 1 193 ? -1.228 7.387 -3.446 1.00 86.06 193 ARG A C 1
ATOM 1516 O O . ARG A 1 193 ? -0.791 7.998 -2.469 1.00 86.06 193 ARG A O 1
ATOM 1523 N N . ASP A 1 194 ? -0.970 6.099 -3.644 1.00 88.12 194 ASP A N 1
ATOM 1524 C CA . ASP A 1 194 ? 0.047 5.412 -2.852 1.00 88.12 194 ASP A CA 1
ATOM 1525 C C . ASP A 1 194 ? 1.420 6.044 -3.067 1.00 88.12 194 ASP A C 1
ATOM 1527 O O . ASP A 1 194 ? 1.774 6.435 -4.180 1.00 88.12 194 ASP A O 1
ATOM 1531 N N . ILE A 1 195 ? 2.238 6.061 -2.018 1.00 88.38 195 ILE A N 1
ATOM 1532 C CA . ILE A 1 195 ? 3.650 6.419 -2.151 1.00 88.38 195 ILE A CA 1
ATOM 1533 C C . ILE A 1 195 ? 4.433 5.157 -2.492 1.00 88.38 195 ILE A C 1
ATOM 1535 O O . ILE A 1 195 ? 4.337 4.150 -1.794 1.00 88.38 195 ILE A O 1
ATOM 1539 N N . LEU A 1 196 ? 5.218 5.216 -3.558 1.00 88.62 196 LEU A N 1
ATOM 1540 C CA . LEU A 1 196 ? 6.109 4.158 -4.007 1.00 88.62 196 LEU A CA 1
ATOM 1541 C C . LEU A 1 196 ? 7.523 4.448 -3.523 1.00 88.62 196 LEU A C 1
ATOM 1543 O O . LEU A 1 196 ? 8.033 5.547 -3.732 1.00 88.62 196 LEU A O 1
ATOM 1547 N N . ILE A 1 197 ? 8.155 3.447 -2.920 1.00 88.50 197 ILE A N 1
ATOM 1548 C CA . ILE A 1 197 ? 9.561 3.485 -2.526 1.00 88.50 197 ILE A CA 1
ATOM 1549 C C . ILE A 1 197 ? 10.343 2.693 -3.567 1.00 88.50 197 ILE A C 1
ATOM 1551 O O . ILE A 1 197 ? 10.184 1.474 -3.685 1.00 88.50 197 ILE A O 1
ATOM 1555 N N . ILE A 1 198 ? 11.130 3.409 -4.360 1.00 86.69 198 ILE A N 1
ATOM 1556 C CA . ILE A 1 198 ? 11.751 2.920 -5.587 1.00 86.69 198 ILE A CA 1
ATOM 1557 C C . ILE A 1 198 ? 13.259 2.868 -5.383 1.00 86.69 198 ILE A C 1
ATOM 1559 O O . ILE A 1 198 ? 13.877 3.884 -5.086 1.00 86.69 198 ILE A O 1
ATOM 1563 N N . ASP A 1 199 ? 13.866 1.709 -5.590 1.00 86.50 199 ASP A N 1
ATOM 1564 C CA . ASP A 1 199 ? 15.309 1.531 -5.483 1.00 86.50 199 ASP A CA 1
ATOM 1565 C C . ASP A 1 199 ? 15.950 1.430 -6.869 1.00 86.50 199 ASP A C 1
ATOM 1567 O O . ASP A 1 199 ? 15.571 0.585 -7.686 1.00 86.50 199 ASP A O 1
ATOM 1571 N N . ARG A 1 200 ? 16.927 2.302 -7.136 1.00 84.00 200 ARG A N 1
ATOM 1572 C CA . ARG A 1 200 ? 17.623 2.389 -8.429 1.00 84.00 200 ARG A CA 1
ATOM 1573 C C . ARG A 1 200 ? 18.886 1.535 -8.508 1.00 84.00 200 ARG A C 1
ATOM 1575 O O . ARG A 1 200 ? 19.406 1.327 -9.601 1.00 84.00 200 ARG A O 1
ATOM 1582 N N . GLN A 1 201 ? 19.420 1.077 -7.375 1.00 81.44 201 GLN A N 1
ATOM 1583 C CA . GLN A 1 201 ? 20.617 0.229 -7.352 1.00 81.44 201 GLN A CA 1
ATOM 1584 C C . GLN A 1 201 ? 20.290 -1.236 -7.645 1.00 81.44 201 GLN A C 1
ATOM 1586 O O . GLN A 1 201 ? 21.163 -1.988 -8.087 1.00 81.44 201 GLN A O 1
ATOM 1591 N N . VAL A 1 202 ? 19.040 -1.652 -7.436 1.00 76.44 202 VAL A N 1
ATOM 1592 C CA . VAL A 1 202 ? 18.618 -3.033 -7.670 1.00 76.44 202 VAL A CA 1
ATOM 1593 C C . VAL A 1 202 ? 18.230 -3.242 -9.136 1.00 76.44 202 VAL A C 1
ATOM 1595 O O . VAL A 1 202 ? 17.350 -2.581 -9.683 1.00 76.44 202 VAL A O 1
ATOM 1598 N N . ASN A 1 203 ? 18.872 -4.215 -9.785 1.00 81.69 203 ASN A N 1
ATOM 1599 C CA . ASN A 1 203 ? 18.580 -4.569 -11.174 1.00 81.69 203 ASN A CA 1
ATOM 1600 C C . ASN A 1 203 ? 17.201 -5.221 -11.315 1.00 81.69 203 ASN A C 1
ATOM 1602 O O . ASN A 1 203 ? 16.952 -6.266 -10.712 1.00 81.69 203 ASN A O 1
ATOM 1606 N N . ALA A 1 204 ? 16.350 -4.670 -12.186 1.00 82.38 204 ALA A N 1
ATOM 1607 C CA . ALA A 1 204 ? 15.019 -5.208 -12.454 1.00 82.38 204 ALA A CA 1
ATOM 1608 C C . ALA A 1 204 ? 15.057 -6.685 -12.885 1.00 82.38 204 ALA A C 1
ATOM 1610 O O . ALA A 1 204 ? 15.608 -7.056 -13.935 1.00 82.38 204 ALA A O 1
ATOM 1611 N N . LEU A 1 205 ? 14.447 -7.523 -12.046 1.00 86.81 205 LEU A N 1
ATOM 1612 C CA . LEU A 1 205 ? 14.283 -8.953 -12.271 1.00 86.81 205 LEU A CA 1
ATOM 1613 C C . LEU A 1 205 ? 13.023 -9.233 -13.098 1.00 86.81 205 LEU A C 1
ATOM 1615 O O . LEU A 1 205 ? 12.143 -8.389 -13.256 1.00 86.81 205 LEU A O 1
ATOM 1619 N N . GLN A 1 206 ? 12.938 -10.451 -13.632 1.00 92.25 206 GLN A N 1
ATOM 1620 C CA . GLN A 1 206 ? 11.716 -10.944 -14.262 1.00 92.25 206 GLN A CA 1
ATOM 1621 C C . GLN A 1 206 ? 10.556 -10.903 -13.259 1.00 92.25 206 GLN A C 1
ATOM 1623 O O . GLN A 1 206 ? 10.668 -11.483 -12.184 1.00 92.25 206 GLN A O 1
ATOM 1628 N N . GLY A 1 207 ? 9.439 -10.290 -13.645 1.00 90.81 207 GLY A N 1
ATOM 1629 C CA . GLY A 1 207 ? 8.235 -10.198 -12.820 1.00 90.81 207 GLY A CA 1
ATOM 1630 C C . GLY A 1 207 ? 8.313 -9.153 -11.706 1.00 90.81 207 GLY A C 1
ATOM 1631 O O . GLY A 1 207 ? 7.386 -9.066 -10.914 1.00 90.81 207 GLY A O 1
ATOM 1632 N N . ALA A 1 208 ? 9.386 -8.361 -11.628 1.00 91.81 208 ALA A N 1
ATOM 1633 C CA . ALA A 1 208 ? 9.475 -7.286 -10.648 1.00 91.81 208 ALA A CA 1
ATOM 1634 C C . ALA A 1 208 ? 8.513 -6.144 -11.005 1.00 91.81 208 ALA A C 1
ATOM 1636 O O . ALA A 1 208 ? 8.372 -5.790 -12.180 1.00 91.81 208 ALA A O 1
ATOM 1637 N N . VAL A 1 209 ? 7.900 -5.533 -9.991 1.00 94.06 209 VAL A N 1
ATOM 1638 C CA . VAL A 1 209 ? 7.205 -4.253 -10.148 1.00 94.06 209 VAL A CA 1
ATOM 1639 C C . VAL A 1 209 ? 8.258 -3.156 -10.277 1.00 94.06 209 VAL A C 1
ATOM 1641 O O . VAL A 1 209 ? 9.101 -2.989 -9.396 1.00 94.06 209 VAL A O 1
ATOM 1644 N N . ILE A 1 210 ? 8.236 -2.419 -11.383 1.00 94.12 210 ILE A N 1
ATOM 1645 C CA . ILE A 1 210 ? 9.226 -1.380 -11.679 1.00 94.12 210 ILE A CA 1
ATOM 1646 C C . ILE A 1 210 ? 8.562 -0.042 -11.952 1.00 94.12 210 ILE A C 1
ATOM 1648 O O . ILE A 1 210 ? 7.415 0.015 -12.400 1.00 94.12 210 ILE A O 1
ATOM 1652 N N . VAL A 1 211 ? 9.344 1.018 -11.768 1.00 92.38 211 VAL A N 1
ATOM 1653 C CA . VAL A 1 211 ? 9.091 2.312 -12.393 1.00 92.38 211 VAL A CA 1
ATOM 1654 C C . VAL A 1 211 ? 10.043 2.472 -13.570 1.00 92.38 211 VAL A C 1
ATOM 1656 O O . VAL A 1 211 ? 11.251 2.255 -13.447 1.00 92.38 211 VAL A O 1
ATOM 1659 N N . ALA A 1 212 ? 9.491 2.821 -14.725 1.00 90.50 212 ALA A N 1
ATOM 1660 C CA . ALA A 1 212 ? 10.234 3.005 -15.964 1.00 90.50 212 ALA A CA 1
ATOM 1661 C C . ALA A 1 212 ? 9.725 4.225 -16.728 1.00 90.50 212 ALA A C 1
ATOM 1663 O O . ALA A 1 212 ? 8.561 4.598 -16.592 1.00 90.50 212 ALA A O 1
ATOM 1664 N N . GLN A 1 213 ? 10.585 4.805 -17.558 1.00 90.50 213 GLN A N 1
ATOM 1665 C CA . GLN A 1 213 ? 10.196 5.760 -18.579 1.00 90.50 213 GLN A CA 1
ATOM 1666 C C . GLN A 1 213 ? 10.013 5.021 -19.909 1.00 90.50 213 GLN A C 1
ATOM 1668 O O . GLN A 1 213 ? 10.917 4.320 -20.363 1.00 90.50 213 GLN A O 1
ATOM 1673 N N . LEU A 1 214 ? 8.849 5.175 -20.536 1.00 89.81 214 LEU A N 1
ATOM 1674 C CA . LEU A 1 214 ? 8.539 4.658 -21.866 1.00 89.81 214 LEU A CA 1
ATOM 1675 C C . LEU A 1 214 ? 8.077 5.820 -22.747 1.00 89.81 214 LEU A C 1
ATOM 1677 O O . LEU A 1 214 ? 7.065 6.448 -22.458 1.00 89.81 214 LEU A O 1
ATOM 1681 N N . ASN A 1 215 ? 8.816 6.121 -23.817 1.00 91.19 215 ASN A N 1
ATOM 1682 C CA . ASN A 1 215 ? 8.502 7.203 -24.760 1.00 91.19 215 ASN A CA 1
ATOM 1683 C C . ASN A 1 215 ? 8.295 8.575 -24.087 1.00 91.19 215 ASN A C 1
ATOM 1685 O O . ASN A 1 215 ? 7.505 9.397 -24.544 1.00 91.19 215 ASN A O 1
ATOM 1689 N N . GLY A 1 216 ? 9.038 8.826 -23.004 1.00 82.12 216 GLY A N 1
ATOM 1690 C CA . GLY A 1 216 ? 8.974 10.061 -22.217 1.00 82.12 216 GLY A CA 1
ATOM 1691 C C . GLY A 1 216 ? 8.006 10.019 -21.030 1.00 82.12 216 GLY A C 1
ATOM 1692 O O . GLY A 1 216 ? 8.101 10.884 -20.160 1.00 82.12 216 GLY A O 1
ATOM 1693 N N . GLU A 1 217 ? 7.144 9.006 -20.933 1.00 81.94 217 GLU A N 1
ATOM 1694 C CA . GLU A 1 217 ? 6.138 8.878 -19.873 1.00 81.94 217 GLU A CA 1
ATOM 1695 C C . GLU A 1 217 ? 6.582 7.912 -18.772 1.00 81.94 217 GLU A C 1
ATOM 1697 O O . GLU A 1 217 ? 7.125 6.843 -19.048 1.00 81.94 217 GLU A O 1
ATOM 1702 N N . PHE A 1 218 ? 6.332 8.274 -17.512 1.00 83.38 218 PHE A N 1
ATOM 1703 C CA . PHE A 1 218 ? 6.618 7.410 -16.368 1.00 83.38 218 PHE A CA 1
ATOM 1704 C C . PHE A 1 218 ? 5.480 6.422 -16.147 1.00 83.38 218 PHE A C 1
ATOM 1706 O O . PHE A 1 218 ? 4.313 6.798 -16.067 1.00 83.38 218 PHE A O 1
ATOM 1713 N N . ILE A 1 219 ? 5.838 5.151 -15.998 1.00 89.75 219 ILE A N 1
ATOM 1714 C CA . ILE A 1 219 ? 4.899 4.053 -15.804 1.00 89.75 219 ILE A CA 1
ATOM 1715 C C . ILE A 1 219 ? 5.327 3.171 -14.634 1.00 89.75 219 ILE A C 1
ATOM 1717 O O . ILE A 1 219 ? 6.512 2.928 -14.417 1.00 89.75 219 ILE A O 1
ATOM 1721 N N . CYS A 1 220 ? 4.338 2.647 -13.910 1.00 92.62 220 CYS A N 1
ATOM 1722 C CA . CYS A 1 220 ? 4.512 1.583 -12.923 1.00 92.62 220 CYS A CA 1
ATOM 1723 C C . CYS A 1 220 ? 3.857 0.304 -13.454 1.00 92.62 220 CYS A C 1
ATOM 1725 O O . CYS A 1 220 ? 2.649 0.306 -13.734 1.00 92.62 220 CYS A O 1
ATOM 1727 N N . LYS A 1 221 ? 4.656 -0.747 -13.674 1.00 94.75 221 LYS A N 1
ATOM 1728 C CA . LYS A 1 221 ? 4.226 -2.008 -14.305 1.00 94.75 221 LYS A CA 1
ATOM 1729 C C . LYS A 1 221 ? 5.040 -3.198 -13.802 1.00 94.75 221 LYS A C 1
ATOM 1731 O O . LYS A 1 221 ? 6.162 -3.041 -13.325 1.00 94.75 221 LYS A O 1
ATOM 1736 N N . ILE A 1 222 ? 4.489 -4.397 -13.966 1.00 95.56 222 ILE A N 1
ATOM 1737 C CA . ILE A 1 222 ? 5.210 -5.658 -13.776 1.00 95.56 222 ILE A CA 1
ATOM 1738 C C . ILE A 1 222 ? 6.069 -5.909 -15.020 1.00 95.56 222 ILE A C 1
ATOM 1740 O O . ILE A 1 222 ? 5.560 -5.947 -16.145 1.00 95.56 222 ILE A O 1
ATOM 1744 N N . PHE A 1 223 ? 7.375 -6.081 -14.835 1.00 94.81 223 PHE A N 1
ATOM 1745 C CA . PHE A 1 223 ? 8.320 -6.215 -15.937 1.00 94.81 223 PHE A CA 1
ATOM 1746 C C . PHE A 1 223 ? 8.513 -7.668 -16.378 1.00 94.81 223 PHE A C 1
ATOM 1748 O O . PHE A 1 223 ? 9.204 -8.455 -15.729 1.00 94.81 223 PHE A O 1
ATOM 1755 N N . ASP A 1 224 ? 7.972 -8.028 -17.541 1.00 95.00 224 ASP A N 1
ATOM 1756 C CA . ASP A 1 224 ? 8.296 -9.283 -18.217 1.00 95.00 224 ASP A CA 1
ATOM 1757 C C . ASP A 1 224 ? 9.527 -9.085 -19.111 1.00 95.00 224 ASP A C 1
ATOM 1759 O O . ASP A 1 224 ? 9.432 -8.837 -20.317 1.00 95.00 224 ASP A O 1
ATOM 1763 N N . LYS A 1 225 ? 10.710 -9.203 -18.502 1.00 92.06 225 LYS A N 1
ATOM 1764 C CA . LYS A 1 225 ? 12.009 -9.060 -19.173 1.00 92.06 225 LYS A CA 1
ATOM 1765 C C . LYS A 1 225 ? 12.192 -10.049 -20.325 1.00 92.06 225 LYS A C 1
ATOM 1767 O O . LYS A 1 225 ? 12.737 -9.683 -21.363 1.00 92.06 225 LYS A O 1
ATOM 1772 N N . LYS A 1 226 ? 11.744 -11.298 -20.159 1.00 94.25 226 LYS A N 1
ATOM 1773 C CA . LYS A 1 226 ? 11.896 -12.370 -21.158 1.00 94.25 226 LYS A CA 1
ATOM 1774 C C . LYS A 1 226 ? 11.096 -12.090 -22.425 1.00 94.25 226 LYS A C 1
ATOM 1776 O O . LYS A 1 226 ? 11.596 -12.339 -23.517 1.00 94.25 226 LYS A O 1
ATOM 1781 N N . ARG A 1 227 ? 9.867 -11.591 -22.283 1.00 95.12 227 ARG A N 1
ATOM 1782 C CA . ARG A 1 227 ? 8.988 -11.279 -23.421 1.00 95.12 227 ARG A CA 1
ATOM 1783 C C . ARG A 1 227 ? 9.029 -9.810 -23.840 1.00 95.12 227 ARG A C 1
ATOM 1785 O O . ARG A 1 227 ? 8.362 -9.455 -24.805 1.00 95.12 227 ARG A O 1
ATOM 1792 N N . ARG A 1 228 ? 9.800 -8.973 -23.136 1.00 94.88 228 ARG A N 1
ATOM 1793 C CA . ARG A 1 228 ? 9.841 -7.510 -23.300 1.00 94.88 228 ARG A CA 1
ATOM 1794 C C . ARG A 1 228 ? 8.443 -6.890 -23.225 1.00 94.88 228 ARG A C 1
ATOM 1796 O O . ARG A 1 228 ? 8.050 -6.115 -24.093 1.00 94.88 228 ARG A O 1
ATOM 1803 N N . MET A 1 229 ? 7.688 -7.253 -22.191 1.00 96.19 229 MET A N 1
ATOM 1804 C CA . MET A 1 229 ? 6.346 -6.721 -21.953 1.00 96.19 229 MET A CA 1
ATOM 1805 C C . MET A 1 229 ? 6.244 -6.035 -20.595 1.00 96.19 229 MET A C 1
ATOM 1807 O O . MET A 1 229 ? 6.910 -6.407 -19.630 1.00 96.19 229 MET A O 1
ATOM 1811 N N . LEU A 1 230 ? 5.361 -5.051 -20.538 1.00 95.31 230 LEU A N 1
ATOM 1812 C CA . LEU A 1 230 ? 4.957 -4.340 -19.340 1.00 95.31 230 LEU A CA 1
ATOM 1813 C C . LEU A 1 230 ? 3.525 -4.756 -19.029 1.00 95.31 230 LEU A C 1
ATOM 1815 O O . LEU A 1 230 ? 2.606 -4.478 -19.804 1.00 95.31 230 LEU A O 1
ATOM 1819 N N . LEU A 1 231 ? 3.350 -5.479 -17.930 1.00 96.06 231 LEU A N 1
ATOM 1820 C CA . LEU A 1 231 ? 2.061 -6.027 -17.530 1.00 96.06 231 LEU A CA 1
ATOM 1821 C C . LEU A 1 231 ? 1.439 -5.142 -16.451 1.00 96.06 231 LEU A C 1
ATOM 1823 O O . LEU A 1 231 ? 2.131 -4.629 -15.569 1.00 96.06 231 LEU A O 1
ATOM 1827 N N . SER A 1 232 ? 0.128 -4.972 -16.538 1.00 94.75 232 SER A N 1
ATOM 1828 C CA . SER A 1 232 ? -0.683 -4.394 -15.470 1.00 94.75 232 SER A CA 1
ATOM 1829 C C . SER A 1 232 ? -1.165 -5.517 -14.561 1.00 94.75 232 SER A C 1
ATOM 1831 O O . SER A 1 232 ? -1.407 -6.625 -15.039 1.00 94.75 232 SER A O 1
ATOM 1833 N N . ALA A 1 233 ? -1.308 -5.234 -13.269 1.00 92.50 233 ALA A N 1
ATOM 1834 C CA . ALA A 1 233 ? -1.907 -6.187 -12.341 1.00 92.50 233 ALA A CA 1
ATOM 1835 C C . ALA A 1 233 ? -3.414 -6.314 -12.590 1.00 92.50 233 ALA A C 1
ATOM 1837 O O . ALA A 1 233 ? -3.948 -7.415 -12.593 1.00 92.50 233 ALA A O 1
ATOM 1838 N N . ASN A 1 234 ? -4.067 -5.179 -12.862 1.00 91.56 234 ASN A N 1
ATOM 1839 C CA . ASN A 1 234 ? -5.496 -5.108 -13.127 1.00 91.56 234 ASN A CA 1
ATOM 1840 C C . ASN A 1 234 ? -5.820 -5.645 -14.544 1.00 91.56 234 ASN A C 1
ATOM 1842 O O . ASN A 1 234 ? -5.351 -5.058 -15.531 1.00 91.56 234 ASN A O 1
ATOM 1846 N N . PRO A 1 235 ? -6.656 -6.699 -14.676 1.00 90.81 235 PRO A N 1
ATOM 1847 C CA . PRO A 1 235 ? -7.018 -7.326 -15.950 1.00 90.81 235 PRO A CA 1
ATOM 1848 C C . PRO A 1 235 ? -7.708 -6.411 -16.965 1.00 90.81 235 PRO A C 1
ATOM 1850 O O . PRO A 1 235 ? -7.748 -6.741 -18.150 1.00 90.81 235 PRO A O 1
ATOM 1853 N N . GLN A 1 236 ? -8.267 -5.280 -16.527 1.00 93.31 236 GLN A N 1
ATOM 1854 C CA . GLN A 1 236 ? -8.886 -4.295 -17.420 1.00 93.31 236 GLN A CA 1
ATOM 1855 C C . GLN A 1 236 ? -7.859 -3.598 -18.324 1.00 93.31 236 GLN A C 1
ATOM 1857 O O . GLN A 1 236 ? -8.225 -3.013 -19.343 1.00 93.31 236 GLN A O 1
ATOM 1862 N N . TYR A 1 237 ? -6.574 -3.675 -17.975 1.00 92.38 237 TYR A N 1
ATOM 1863 C CA . TYR A 1 237 ? -5.490 -3.037 -18.702 1.00 92.38 237 TYR A CA 1
ATOM 1864 C C . TYR A 1 237 ? -4.691 -4.053 -19.515 1.00 92.38 237 TYR A C 1
ATOM 1866 O O . TYR A 1 237 ? -4.215 -5.067 -19.008 1.00 92.38 237 TYR A O 1
ATOM 1874 N N . HIS A 1 238 ? -4.480 -3.744 -20.792 1.00 91.88 238 HIS A N 1
ATOM 1875 C CA . HIS A 1 238 ? -3.707 -4.600 -21.685 1.00 91.88 238 HIS A CA 1
ATOM 1876 C C . HIS A 1 238 ? -2.199 -4.507 -21.424 1.00 91.88 238 HIS A C 1
ATOM 1878 O O . HIS A 1 238 ? -1.671 -3.460 -21.044 1.00 91.88 238 HIS A O 1
ATOM 1884 N N . ALA A 1 239 ? -1.500 -5.611 -21.688 1.00 93.38 239 ALA A N 1
ATOM 1885 C CA . ALA A 1 239 ? -0.044 -5.649 -21.693 1.00 93.38 239 ALA A CA 1
ATOM 1886 C C . ALA A 1 239 ? 0.524 -4.747 -22.799 1.00 93.38 239 ALA A C 1
ATOM 1888 O O . ALA A 1 239 ? 0.036 -4.755 -23.932 1.00 93.38 239 ALA A O 1
ATOM 1889 N N . VAL A 1 240 ? 1.594 -4.018 -22.482 1.00 94.62 240 VAL A N 1
ATOM 1890 C CA . VAL A 1 240 ? 2.272 -3.115 -23.419 1.00 94.62 240 VAL A CA 1
ATOM 1891 C C . VAL A 1 240 ? 3.613 -3.730 -23.835 1.00 94.62 240 VAL A C 1
ATOM 1893 O O . VAL A 1 240 ? 4.471 -3.945 -22.976 1.00 94.62 240 VAL A O 1
ATOM 1896 N N . PRO A 1 241 ? 3.828 -4.053 -25.124 1.00 96.25 241 PRO A N 1
ATOM 1897 C CA . PRO A 1 241 ? 5.119 -4.539 -25.599 1.00 96.25 241 PRO A CA 1
ATOM 1898 C C . PRO A 1 241 ? 6.120 -3.386 -25.732 1.00 96.25 241 PRO A C 1
ATOM 1900 O O . PRO A 1 241 ? 5.771 -2.330 -26.251 1.00 96.25 241 PRO A O 1
ATOM 1903 N N . ILE A 1 242 ? 7.372 -3.620 -25.335 1.00 95.94 242 ILE A N 1
ATOM 1904 C CA . ILE A 1 242 ? 8.482 -2.677 -25.521 1.00 95.94 242 ILE A CA 1
ATOM 1905 C C . ILE A 1 242 ? 9.114 -2.945 -26.888 1.00 95.94 242 ILE A C 1
ATOM 1907 O O . ILE A 1 242 ? 9.853 -3.922 -27.064 1.00 95.94 242 ILE A O 1
ATOM 1911 N N . ARG A 1 243 ? 8.821 -2.087 -27.863 1.00 94.75 243 ARG A N 1
ATOM 1912 C CA . ARG A 1 243 ? 9.293 -2.197 -29.248 1.00 94.75 243 ARG A CA 1
ATOM 1913 C C . ARG A 1 243 ? 10.710 -1.650 -29.379 1.00 94.75 243 ARG A C 1
ATOM 1915 O O . ARG A 1 243 ? 11.180 -0.884 -28.548 1.00 94.75 243 ARG A O 1
ATOM 1922 N N . ASP A 1 244 ? 11.399 -2.020 -30.453 1.00 92.50 244 ASP A N 1
ATOM 1923 C CA . ASP A 1 244 ? 12.766 -1.535 -30.710 1.00 92.50 244 ASP A CA 1
ATOM 1924 C C . ASP A 1 244 ? 12.825 -0.047 -31.078 1.00 92.50 244 ASP A C 1
ATOM 1926 O O . ASP A 1 244 ? 13.879 0.571 -30.968 1.00 92.50 244 ASP A O 1
ATOM 1930 N N . CYS A 1 245 ? 11.700 0.534 -31.504 1.00 93.12 245 CYS A N 1
ATOM 1931 C CA . CYS A 1 245 ? 11.576 1.969 -31.7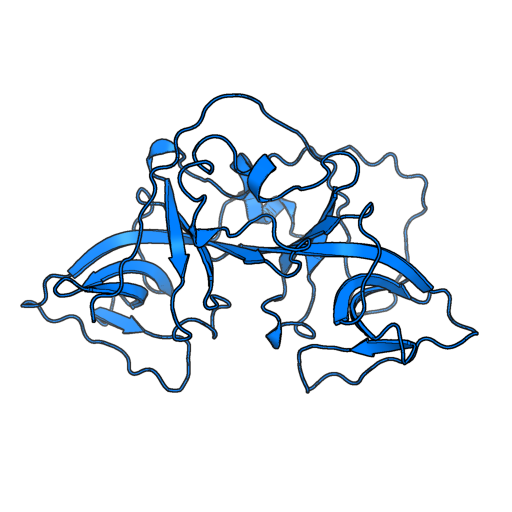47 1.00 93.12 245 CYS A CA 1
ATOM 1932 C C . CYS A 1 245 ? 11.276 2.785 -30.482 1.00 93.12 245 CYS A C 1
ATOM 1934 O O . CYS A 1 245 ? 11.290 4.011 -30.562 1.00 93.12 245 CYS A O 1
ATOM 1936 N N . ASP A 1 246 ? 10.966 2.135 -29.357 1.00 94.31 246 ASP A N 1
ATOM 1937 C CA . ASP A 1 246 ? 10.597 2.832 -28.128 1.00 94.31 246 ASP A CA 1
ATOM 1938 C C . ASP A 1 246 ? 11.842 3.300 -27.368 1.00 94.31 246 ASP A C 1
ATOM 1940 O O . ASP A 1 246 ? 12.854 2.596 -27.290 1.00 94.31 246 ASP A O 1
ATOM 1944 N N . THR A 1 247 ? 11.755 4.470 -26.736 1.00 93.62 247 THR A N 1
ATOM 1945 C CA . THR A 1 247 ? 12.731 4.879 -25.724 1.00 93.62 247 THR A CA 1
ATOM 1946 C C . THR A 1 247 ? 12.295 4.314 -24.376 1.00 93.62 247 THR A C 1
ATOM 1948 O O . THR A 1 247 ? 11.279 4.723 -23.820 1.00 93.62 247 THR A O 1
ATOM 1951 N N . PHE A 1 248 ? 13.039 3.334 -23.860 1.00 93.88 248 PHE A N 1
ATOM 1952 C CA . PHE A 1 248 ? 12.717 2.651 -22.608 1.00 93.88 248 PHE A CA 1
ATOM 1953 C C . PHE A 1 248 ? 13.900 2.688 -21.637 1.00 93.88 248 PHE A C 1
ATOM 1955 O O . PHE A 1 248 ? 14.963 2.137 -21.935 1.00 93.88 248 PHE A O 1
ATOM 1962 N N . SER A 1 249 ? 13.706 3.296 -20.467 1.00 91.31 249 SER A N 1
ATOM 1963 C CA . SER A 1 249 ? 14.650 3.251 -19.345 1.00 91.31 249 SER A CA 1
ATOM 1964 C C . SER A 1 249 ? 13.947 2.756 -18.088 1.00 91.31 249 SER A C 1
ATOM 1966 O O . SER A 1 249 ? 12.834 3.166 -17.774 1.00 91.31 249 SER A O 1
ATOM 1968 N N . VAL A 1 250 ? 14.592 1.857 -17.348 1.00 91.25 250 VAL A N 1
ATOM 1969 C CA . VAL A 1 250 ? 14.119 1.472 -16.016 1.00 91.25 250 VAL A CA 1
ATOM 1970 C C . VAL A 1 250 ? 14.724 2.440 -15.014 1.00 91.25 250 VAL A C 1
ATOM 1972 O O . VAL A 1 250 ? 15.945 2.548 -14.937 1.00 91.25 250 VAL A O 1
ATOM 1975 N N . GLU A 1 251 ? 13.879 3.112 -14.241 1.00 87.69 251 GLU A N 1
ATOM 1976 C CA . GLU A 1 251 ? 14.337 4.046 -13.216 1.00 87.69 251 GLU A CA 1
ATOM 1977 C C . GLU A 1 251 ? 14.647 3.337 -11.903 1.00 87.69 251 GLU A C 1
ATOM 1979 O O . GLU A 1 251 ? 15.615 3.708 -11.245 1.00 87.69 251 GLU A O 1
ATOM 1984 N N . GLY A 1 252 ? 13.886 2.294 -11.555 1.00 89.06 252 GLY A N 1
ATOM 1985 C CA . GLY A 1 252 ? 14.156 1.442 -10.398 1.00 89.06 252 GLY A CA 1
ATOM 1986 C C . GLY A 1 252 ? 13.063 0.407 -10.130 1.00 89.06 252 GLY A C 1
ATOM 1987 O O . GLY A 1 252 ? 12.033 0.365 -10.809 1.00 89.06 252 GLY A O 1
ATOM 1988 N N . ILE A 1 253 ? 13.289 -0.439 -9.127 1.00 91.75 253 ILE A N 1
ATOM 1989 C CA . ILE A 1 253 ? 12.319 -1.432 -8.647 1.00 91.75 253 ILE A CA 1
ATOM 1990 C C . ILE A 1 253 ? 11.492 -0.826 -7.520 1.00 91.75 253 ILE A C 1
ATOM 1992 O O . ILE A 1 253 ? 12.041 -0.199 -6.619 1.00 91.75 253 ILE A O 1
ATOM 1996 N N . VAL A 1 254 ? 10.181 -1.058 -7.529 1.00 91.31 254 VAL A N 1
ATOM 1997 C CA . VAL A 1 254 ? 9.320 -0.729 -6.390 1.00 91.31 254 VAL A CA 1
ATOM 1998 C C . VAL A 1 254 ? 9.577 -1.756 -5.291 1.00 91.31 254 VAL A C 1
ATOM 2000 O O . VAL A 1 254 ? 9.201 -2.918 -5.421 1.00 91.31 254 VAL A O 1
ATOM 2003 N N . ILE A 1 255 ? 10.229 -1.342 -4.205 1.00 89.44 255 ILE A N 1
ATOM 2004 C CA . ILE A 1 255 ? 10.492 -2.220 -3.059 1.00 89.44 255 ILE A CA 1
ATOM 2005 C C . ILE A 1 255 ? 9.252 -2.290 -2.174 1.00 89.44 255 ILE A C 1
ATOM 2007 O O . ILE A 1 255 ? 8.854 -3.373 -1.735 1.00 89.44 255 ILE A O 1
ATOM 2011 N N . ARG A 1 256 ? 8.622 -1.133 -1.926 1.00 90.12 256 ARG A N 1
ATOM 2012 C CA . ARG A 1 256 ? 7.450 -1.001 -1.054 1.00 90.12 256 ARG A CA 1
ATOM 2013 C C . ARG A 1 256 ? 6.461 0.036 -1.564 1.00 90.12 256 ARG A C 1
ATOM 2015 O O . ARG A 1 256 ? 6.850 0.970 -2.264 1.00 90.12 256 ARG A O 1
ATOM 2022 N N . SER A 1 257 ? 5.201 -0.110 -1.164 1.00 91.50 257 SER A N 1
ATOM 2023 C CA . SER A 1 257 ? 4.200 0.950 -1.270 1.00 91.50 257 SER A CA 1
ATOM 2024 C C . SER A 1 257 ? 3.618 1.306 0.094 1.00 91.50 257 SER A C 1
ATOM 2026 O O . SER A 1 257 ? 3.506 0.464 0.987 1.00 91.50 257 SER A O 1
ATOM 2028 N N . VAL A 1 258 ? 3.257 2.577 0.250 1.00 91.12 258 VAL A N 1
ATOM 2029 C CA . VAL A 1 258 ? 2.610 3.127 1.438 1.00 91.12 258 VAL A CA 1
ATOM 2030 C C . VAL A 1 258 ? 1.215 3.594 1.062 1.00 91.12 258 VAL A C 1
ATOM 2032 O O . VAL A 1 258 ? 1.057 4.505 0.248 1.00 91.12 258 VAL A O 1
ATOM 2035 N N . ARG A 1 259 ? 0.210 3.025 1.725 1.00 90.88 259 ARG A N 1
ATOM 2036 C CA . ARG A 1 259 ? -1.182 3.458 1.630 1.00 90.88 259 ARG A CA 1
ATOM 2037 C C . ARG A 1 259 ? -1.571 4.332 2.812 1.00 90.88 259 ARG A C 1
ATOM 2039 O O . ARG A 1 259 ? -1.285 4.021 3.969 1.00 90.88 259 ARG A O 1
ATOM 2046 N N . MET A 1 260 ? -2.287 5.410 2.512 1.00 87.56 260 MET A N 1
ATOM 2047 C CA . MET A 1 260 ? -2.778 6.389 3.479 1.00 87.56 260 MET A CA 1
ATOM 2048 C C . MET A 1 260 ? -4.259 6.119 3.790 1.00 87.56 260 MET A C 1
ATOM 2050 O O . MET A 1 260 ? -5.121 6.452 2.984 1.00 87.56 260 MET A O 1
ATOM 2054 N N . HIS A 1 261 ? -4.576 5.546 4.956 1.00 82.81 261 HIS A N 1
ATOM 2055 C CA . HIS A 1 261 ? -5.969 5.265 5.351 1.00 82.81 261 HIS A CA 1
ATOM 2056 C C . HIS A 1 261 ? -6.629 6.425 6.102 1.00 82.81 261 HIS A C 1
ATOM 2058 O O . HIS A 1 261 ? -7.841 6.619 6.024 1.00 82.81 261 HIS A O 1
ATOM 2064 N N . PHE A 1 262 ? -5.828 7.222 6.811 1.00 71.56 262 PHE A N 1
ATOM 2065 C CA . PHE A 1 262 ? -6.295 8.379 7.568 1.00 71.56 262 PHE A CA 1
ATOM 2066 C C . PHE A 1 262 ? -5.850 9.688 6.907 1.00 71.56 262 PHE A C 1
ATOM 2068 O O . PHE A 1 262 ? -4.687 9.829 6.511 1.00 71.56 262 PHE A O 1
ATOM 2075 N N . LYS A 1 263 ? -6.753 10.669 6.794 1.00 61.59 263 LYS A N 1
ATOM 2076 C CA . LYS A 1 263 ? -6.403 11.996 6.270 1.00 61.59 263 LYS A CA 1
ATOM 2077 C C . LYS A 1 263 ? -5.545 12.734 7.299 1.00 61.59 263 LYS A C 1
ATOM 2079 O O . LYS A 1 263 ? -6.048 13.125 8.346 1.00 61.59 263 LYS A O 1
ATOM 2084 N N . SER A 1 264 ? -4.257 12.920 7.014 1.00 52.12 264 SER A N 1
ATOM 2085 C CA . SER A 1 264 ? -3.402 13.832 7.784 1.00 52.12 264 SER A CA 1
ATOM 2086 C C . SER A 1 264 ? -3.331 15.195 7.095 1.00 52.12 264 SER A C 1
ATOM 2088 O O . SER A 1 264 ? -3.502 15.296 5.879 1.00 52.12 264 SER A O 1
ATOM 2090 N N . SER A 1 265 ? -3.040 16.248 7.860 1.00 43.25 265 SER A N 1
ATOM 2091 C CA . SER A 1 265 ? -2.794 17.610 7.357 1.00 43.25 265 SER A CA 1
ATOM 2092 C C . SER A 1 265 ? -1.670 17.684 6.309 1.00 43.25 265 SER A C 1
ATOM 2094 O O . SER A 1 265 ? -1.657 18.598 5.490 1.00 43.25 265 SER A O 1
ATOM 2096 N N . LEU A 1 266 ? -0.776 16.689 6.273 1.00 42.06 266 LEU A N 1
ATOM 2097 C CA . LEU A 1 266 ? 0.286 16.541 5.271 1.00 42.06 266 LEU A CA 1
ATOM 2098 C C . LEU A 1 266 ? -0.221 16.098 3.884 1.00 42.06 266 LEU A C 1
ATOM 2100 O O . LEU A 1 266 ? 0.548 16.134 2.928 1.00 42.06 266 LEU A O 1
ATOM 2104 N N . GLN A 1 267 ? -1.501 15.731 3.718 1.00 44.69 267 GLN A N 1
ATOM 2105 C CA . GLN A 1 267 ? -2.075 15.475 2.384 1.00 44.69 267 GLN A CA 1
ATOM 2106 C C . GLN A 1 267 ? -2.017 16.707 1.462 1.00 44.69 267 GLN A C 1
ATOM 2108 O O . GLN A 1 267 ? -2.038 16.542 0.246 1.00 44.69 267 GLN A O 1
ATOM 2113 N N . GLY A 1 268 ? -1.877 17.917 2.021 1.00 39.91 268 GLY A N 1
ATOM 2114 C CA . GLY A 1 268 ? -1.668 19.143 1.246 1.00 39.91 268 GLY A CA 1
ATOM 2115 C C . GLY A 1 268 ? -0.297 19.252 0.564 1.00 39.91 268 GLY A C 1
ATOM 2116 O O . GLY A 1 268 ? -0.156 20.052 -0.351 1.00 39.91 268 GLY A O 1
ATOM 2117 N N . LEU A 1 269 ? 0.709 18.450 0.952 1.00 39.44 269 LEU A N 1
ATOM 2118 C CA . LEU A 1 269 ? 2.015 18.442 0.267 1.00 39.44 269 LEU A CA 1
ATOM 2119 C C . LEU A 1 269 ? 1.988 17.709 -1.082 1.00 39.44 269 LEU A C 1
ATOM 2121 O O . LEU A 1 269 ? 2.860 17.936 -1.914 1.00 39.44 269 LEU A O 1
ATOM 2125 N N . TRP A 1 270 ? 1.001 16.838 -1.296 1.00 38.84 270 TRP A N 1
ATOM 2126 C CA . TRP A 1 270 ? 0.904 15.974 -2.478 1.00 38.84 270 TRP A CA 1
ATOM 2127 C C . TRP A 1 270 ? -0.304 16.312 -3.358 1.00 38.84 270 TRP A C 1
ATOM 2129 O O . TRP A 1 270 ? -0.550 15.648 -4.365 1.00 38.84 270 TRP A O 1
ATOM 2139 N N . SER A 1 271 ? -1.077 17.342 -2.997 1.00 30.72 271 SER A N 1
ATOM 2140 C CA . SER A 1 271 ? -2.116 17.895 -3.857 1.00 30.72 271 SER A CA 1
ATOM 2141 C C . SER A 1 271 ? -1.469 18.741 -4.951 1.00 30.72 271 SER A C 1
ATOM 2143 O O . SER A 1 271 ? -1.391 19.961 -4.844 1.00 30.72 271 SER A O 1
ATOM 2145 N N . CYS A 1 272 ? -1.005 18.093 -6.018 1.00 30.62 272 CYS A N 1
ATOM 2146 C CA . CYS A 1 272 ? -0.734 18.769 -7.282 1.00 30.62 272 CYS A CA 1
ATOM 2147 C C . CYS A 1 272 ? -2.064 19.102 -7.976 1.00 30.62 272 CYS A C 1
ATOM 2149 O O . CYS A 1 272 ? -2.468 18.438 -8.924 1.00 30.62 272 CYS A O 1
ATOM 2151 N N . THR A 1 273 ? -2.740 20.135 -7.484 1.00 24.98 273 THR A N 1
ATOM 2152 C CA . THR A 1 273 ? -3.634 21.006 -8.260 1.00 24.98 273 THR A CA 1
ATOM 2153 C C . THR A 1 273 ? -3.515 22.413 -7.665 1.00 24.98 273 THR A C 1
ATOM 2155 O O . THR A 1 273 ? -3.418 22.502 -6.441 1.00 24.98 273 THR A O 1
ATOM 2158 N N . PRO A 1 274 ? -3.463 23.463 -8.505 1.00 33.19 274 PRO A N 1
ATOM 2159 C CA . PRO A 1 274 ? -3.077 24.824 -8.116 1.00 33.19 274 PRO A CA 1
ATOM 2160 C C . PRO A 1 274 ? -3.998 25.477 -7.080 1.00 33.19 274 PRO A C 1
ATOM 2162 O O . PRO A 1 274 ? -5.193 25.104 -7.018 1.00 33.19 274 PRO A O 1
#

Sequence (274 aa):
MLATITVFTYSNYIAMRVYPIIPWPAHAGISGFESPAAEYTQLGLCLDDLLVLHPSATRLCIAQGDSMKGVGIFDGDLLIIDRHIKPHTGCVIYGQLNGEFICKIYDEKQRMLLSSHENCQAIVIHDYDDFCVEGVVIRTLRQHFYLNDSINIASDYSELRTNLDDLLVLHPCATWFGVAQGDSMQDEGIYDRDILIIDRQVNALQGAVIVAQLNGEFICKIFDKKRRMLLSANPQYHAVPIRDCDTFSVEGIVIRSVRMHFKSSLQGLWSCTP

Radius of gyration: 19.85 Å; chains: 1; bounding box: 46×48×58 Å

Secondary structure (DSSP, 8-state):
-------EE----S----EEB------SS---PPPTTS-----EE-HHHHH-S-GGGEEEEE--SSTTGGGT--TTPEEEEESSSPP-TT-EEEEEETTEEEEEEEETTTTEEE-SSTT-PPEE--TTS-EEEEEEEEEEEEE----TTS--GGG-TTTTTS-HHHHH-S-GGGEEEEE--SSTTGGGT--TTPEEEEESSSPPPTT-EEEEEETTEEEEEEEETTTTEEE-SSTTS--EE--TTS-EEEEEEEEEEEEE-S--GGGGGS----